Protein AF-A0AAV5WVX4-F1 (afdb_monomer_lite)

Sequence (192 aa):
LAVFSFFCLFFVVVPQGIVYSSVFCRAIGISGSKLEWIKKYKTLVDNLNKDKTLQAQITRATNFLNNNYKNLYTISGKDTLSGFVSGTQKSLETRWRITTYLKGLLAKIKPNLGASKFTEIKNLLWATDKSKKNNISYYYNTWKMEMLDAIPDAKKAKIRQVITNWESADNTFADDMKSWYPGKGFSGCGMN

Foldseek 3Di:
DDPPPPPPPPLPQAFLLQDLQAPLCVLLLQFPFDLVVLVVSVVLSVVLRVDRDLVVNLVSSLVCLVVCVVRRPRRPDPVCSVSSSVSNSVLSVLSVVLVVLVVVLLVLCVVLDDPVLSVVLVVLVSVQCVVNSNLCLVPVVVSLVVSLVSDDPVSNVVSVVSVVVSVVVDPCNVVSNVSSDPDPPRPGSPSD

Organism: NCBI:txid1538716

Secondary structure (DSSP, 8-state):
-------------------TTSTHHHHTT-TT--HHHHHHHHHHHHHHHH-SSHHHHHHHHHHHHHHHGGGSTT--SHHHHHHHHHHHHHHHHHHHHHHHHHHHHHHHHGGGS-HHHHHHHHHHHHHHHHHTTT-GGGTHHHHHHHHHHTS-HHHHHHHHHHHHHHHHH-SSHHHHHHHT---TT---S---

Radius of gyration: 18.72 Å; chains: 1; bounding box: 44×50×52 Å

Structure (mmCIF, N/CA/C/O backbone):
data_AF-A0AAV5WVX4-F1
#
_entry.id   AF-A0AAV5WVX4-F1
#
loop_
_atom_site.group_PDB
_atom_site.id
_atom_site.type_symbol
_atom_site.label_atom_id
_atom_site.label_alt_id
_atom_site.label_comp_id
_atom_site.label_asym_id
_atom_site.label_entity_id
_atom_site.label_seq_id
_atom_site.pdbx_PDB_ins_code
_atom_site.Cartn_x
_atom_site.Cartn_y
_atom_site.Cartn_z
_atom_site.occupancy
_atom_site.B_iso_or_equiv
_atom_site.auth_seq_id
_atom_site.auth_comp_id
_atom_site.auth_asym_id
_atom_site.auth_atom_id
_atom_site.pdbx_PDB_model_num
ATOM 1 N N . LEU A 1 1 ? -5.606 32.850 27.346 1.00 36.88 1 LEU A N 1
ATOM 2 C CA . LEU A 1 1 ? -4.573 31.822 27.081 1.00 36.88 1 LEU A CA 1
ATOM 3 C C . LEU A 1 1 ? -5.009 30.988 25.882 1.00 36.88 1 LEU A C 1
ATOM 5 O O . LEU A 1 1 ? -5.918 30.180 26.016 1.00 36.88 1 LEU A O 1
ATOM 9 N N . ALA A 1 2 ? -4.423 31.223 24.709 1.00 35.75 2 ALA A N 1
ATOM 10 C CA . ALA A 1 2 ? -4.654 30.392 23.531 1.00 35.75 2 ALA A CA 1
ATOM 11 C C . ALA A 1 2 ? -3.698 29.192 23.589 1.00 35.75 2 ALA A C 1
ATOM 13 O O . ALA A 1 2 ? -2.485 29.356 23.471 1.00 35.75 2 ALA A O 1
ATOM 14 N N . VAL A 1 3 ? -4.234 27.993 23.819 1.00 38.03 3 VAL A N 1
ATOM 15 C CA . VAL A 1 3 ? -3.463 26.748 23.745 1.00 38.03 3 VAL A CA 1
ATOM 16 C C . VAL A 1 3 ? -3.277 26.416 22.266 1.00 38.03 3 VAL A C 1
ATOM 18 O O . VAL A 1 3 ? -4.121 25.769 21.649 1.00 38.03 3 VAL A O 1
ATOM 21 N N . PHE A 1 4 ? -2.170 26.882 21.687 1.00 37.25 4 PHE A N 1
ATOM 22 C CA . PHE A 1 4 ? -1.642 26.351 20.433 1.00 37.25 4 PHE A CA 1
ATOM 23 C C . PHE A 1 4 ? -1.251 24.887 20.676 1.00 37.25 4 PHE A C 1
ATOM 25 O O . PHE A 1 4 ? -0.136 24.581 21.094 1.00 37.25 4 PHE A O 1
ATOM 32 N N . SER A 1 5 ? -2.197 23.968 20.462 1.00 39.19 5 SER A N 1
ATOM 33 C CA . SER A 1 5 ? -1.887 22.544 20.351 1.00 39.19 5 SER A CA 1
ATOM 34 C C . SER A 1 5 ? -1.009 22.358 19.122 1.00 39.19 5 SER A C 1
ATOM 36 O O . SER A 1 5 ? -1.493 22.297 17.992 1.00 39.19 5 SER A O 1
ATOM 38 N N . PHE A 1 6 ? 0.295 22.291 19.372 1.00 38.41 6 PHE A N 1
ATOM 39 C CA . PHE A 1 6 ? 1.294 21.723 18.485 1.00 38.41 6 PHE A CA 1
ATOM 40 C C . PHE A 1 6 ? 0.801 20.340 18.036 1.00 38.41 6 PHE A C 1
ATOM 42 O O . PHE A 1 6 ? 1.019 19.327 18.702 1.00 38.41 6 PHE A O 1
ATOM 49 N N . PHE A 1 7 ? 0.146 20.279 16.877 1.00 40.16 7 PHE A N 1
ATOM 50 C CA . PHE A 1 7 ? 0.152 19.080 16.053 1.00 40.16 7 PHE A CA 1
ATOM 51 C C . PHE A 1 7 ? 1.592 18.914 15.559 1.00 40.16 7 PHE A C 1
ATOM 53 O O . PHE A 1 7 ? 1.921 19.216 14.415 1.00 40.16 7 PHE A O 1
ATOM 60 N N . CYS A 1 8 ? 2.475 18.444 16.445 1.00 39.75 8 CYS A N 1
ATOM 61 C CA . CYS A 1 8 ? 3.664 17.723 16.030 1.00 39.75 8 CYS A CA 1
ATOM 62 C C . CYS A 1 8 ? 3.148 16.515 15.253 1.00 39.75 8 CYS A C 1
ATOM 64 O O . CYS A 1 8 ? 2.830 15.470 15.826 1.00 39.75 8 CYS A O 1
ATOM 66 N N . LEU A 1 9 ? 2.998 16.699 13.941 1.00 44.16 9 LEU A N 1
ATOM 67 C CA . LEU A 1 9 ? 2.987 15.640 12.951 1.00 44.16 9 LEU A CA 1
ATOM 68 C C . LEU A 1 9 ? 4.295 14.882 13.157 1.00 44.16 9 LEU A C 1
ATOM 70 O O . LEU A 1 9 ? 5.309 15.152 12.521 1.00 44.16 9 LEU A O 1
ATOM 74 N N . PHE A 1 10 ? 4.282 13.945 14.103 1.00 39.84 10 PHE A N 1
ATOM 75 C CA . PHE A 1 10 ? 5.196 12.831 14.080 1.00 39.84 10 PHE A CA 1
ATOM 76 C C . PHE A 1 10 ? 5.001 12.230 12.696 1.00 39.84 10 PHE A C 1
ATOM 78 O O . PHE A 1 10 ? 3.994 11.570 12.431 1.00 39.84 10 PHE A O 1
ATOM 85 N N . PHE A 1 11 ? 5.940 12.511 11.794 1.00 46.00 11 PHE A N 1
ATOM 86 C CA . PHE A 1 11 ? 6.158 11.717 10.603 1.00 46.00 11 PHE A CA 1
ATOM 87 C C . PHE A 1 11 ? 6.560 10.344 11.123 1.00 46.00 11 PHE A C 1
ATOM 89 O O . PHE A 1 11 ? 7.742 10.019 11.226 1.00 46.00 11 PHE A O 1
ATOM 96 N N . VAL A 1 12 ? 5.572 9.567 11.577 1.00 47.28 12 VAL A N 1
ATOM 97 C CA . VAL A 1 12 ? 5.771 8.177 11.927 1.00 47.28 12 VAL A CA 1
ATOM 98 C C . VAL A 1 12 ? 6.169 7.550 10.608 1.00 47.28 12 VAL A C 1
ATOM 100 O O . VAL A 1 12 ? 5.359 7.336 9.707 1.00 47.28 12 VAL A O 1
ATOM 103 N N . VAL A 1 13 ? 7.474 7.374 10.483 1.00 55.75 13 VAL A N 1
ATOM 104 C CA . VAL A 1 13 ? 8.120 6.580 9.466 1.00 55.75 13 VAL A CA 1
ATOM 105 C C . VAL A 1 13 ? 7.506 5.203 9.578 1.00 55.75 13 VAL A C 1
ATOM 107 O O . VAL A 1 13 ? 7.675 4.531 10.598 1.00 55.75 13 VAL A O 1
ATOM 110 N N . VAL A 1 14 ? 6.767 4.781 8.562 1.00 57.75 14 VAL A N 1
ATOM 111 C CA . VAL A 1 14 ? 6.196 3.442 8.580 1.00 57.75 14 VAL A CA 1
ATOM 112 C C . VAL A 1 14 ? 6.415 2.777 7.230 1.00 57.75 14 VAL A C 1
ATOM 114 O O . VAL A 1 14 ? 6.126 3.408 6.211 1.00 57.75 14 VAL A O 1
ATOM 117 N N . PRO A 1 15 ? 6.849 1.502 7.213 1.00 68.88 15 PRO A N 1
ATOM 118 C CA . PRO A 1 15 ? 6.849 0.677 6.011 1.00 68.88 15 PRO A CA 1
ATOM 119 C C . PRO A 1 15 ? 5.543 0.843 5.224 1.00 68.88 15 PRO A C 1
ATOM 121 O O . PRO A 1 15 ? 4.447 0.725 5.781 1.00 68.88 15 PRO A O 1
ATOM 124 N N . GLN A 1 16 ? 5.655 1.081 3.915 1.00 80.25 16 GLN A N 1
ATOM 125 C CA . GLN A 1 16 ? 4.498 1.112 3.015 1.00 80.25 16 GLN A CA 1
ATOM 126 C C . GLN A 1 16 ? 3.823 -0.270 2.890 1.00 80.25 16 GLN A C 1
ATOM 128 O O . GLN A 1 16 ? 2.711 -0.365 2.369 1.00 80.25 16 GLN A O 1
ATOM 133 N N . GLY A 1 17 ? 4.462 -1.345 3.368 1.00 90.25 17 GLY A N 1
ATOM 134 C CA . GLY A 1 17 ? 3.906 -2.699 3.363 1.00 90.25 17 GLY A CA 1
ATOM 135 C C . GLY A 1 17 ? 3.630 -3.211 1.950 1.00 90.25 17 GLY A C 1
ATOM 136 O O . GLY A 1 17 ? 2.634 -3.900 1.730 1.00 90.25 17 GLY A O 1
ATOM 137 N N . ILE A 1 18 ? 4.473 -2.820 0.990 1.00 93.25 18 ILE A N 1
ATOM 138 C CA . ILE A 1 18 ? 4.350 -3.217 -0.411 1.00 93.25 18 ILE A CA 1
ATOM 139 C C . ILE A 1 18 ? 4.569 -4.728 -0.496 1.00 93.25 18 ILE A C 1
ATOM 141 O O . ILE A 1 18 ? 5.600 -5.242 -0.061 1.00 93.25 18 ILE A O 1
ATOM 145 N N . VAL A 1 19 ? 3.595 -5.436 -1.058 1.00 93.19 19 VAL A N 1
ATOM 146 C CA . VAL A 1 19 ? 3.647 -6.878 -1.313 1.00 93.19 19 VAL A CA 1
ATOM 147 C C . VAL A 1 19 ? 4.235 -7.125 -2.699 1.00 93.19 19 VAL A C 1
ATOM 149 O O . VAL A 1 19 ? 3.918 -6.407 -3.647 1.00 93.19 19 VAL A O 1
ATOM 152 N N . TYR A 1 20 ? 5.043 -8.178 -2.854 1.00 93.38 20 TYR A N 1
ATOM 153 C CA . TYR A 1 20 ? 5.707 -8.506 -4.126 1.00 93.38 20 TYR A CA 1
ATOM 154 C C . TYR A 1 20 ? 4.736 -8.693 -5.303 1.00 93.38 20 TYR A C 1
ATOM 156 O O . TYR A 1 20 ? 5.045 -8.352 -6.436 1.00 93.38 20 TYR A O 1
ATOM 164 N N . SER A 1 21 ? 3.547 -9.241 -5.058 1.00 90.25 21 SER A N 1
ATOM 165 C CA . SER A 1 21 ? 2.528 -9.466 -6.091 1.00 90.25 21 SER A CA 1
ATOM 166 C C . SER A 1 21 ? 1.520 -8.316 -6.224 1.00 90.25 21 SER A C 1
ATOM 168 O O . SER A 1 21 ? 0.484 -8.491 -6.865 1.00 90.25 21 SER A O 1
ATOM 170 N N . SER A 1 22 ? 1.798 -7.155 -5.621 1.00 91.06 22 SER A N 1
ATOM 171 C CA . SER A 1 22 ? 0.954 -5.957 -5.720 1.00 91.06 22 SER A CA 1
ATOM 172 C C . SER A 1 22 ? 1.000 -5.312 -7.101 1.00 91.06 22 SER A C 1
ATOM 174 O O . SER A 1 22 ? 1.860 -5.621 -7.916 1.00 91.06 22 SER A O 1
ATOM 176 N N . VAL A 1 23 ? 0.104 -4.356 -7.357 1.00 87.69 23 VAL A N 1
ATOM 177 C CA . VAL A 1 23 ? 0.090 -3.556 -8.599 1.00 87.69 23 VAL A CA 1
ATOM 178 C C . VAL A 1 23 ? 1.448 -2.905 -8.892 1.00 87.69 23 VAL A C 1
ATOM 180 O O . VAL A 1 23 ? 1.813 -2.730 -10.053 1.00 87.69 23 VAL A O 1
ATOM 183 N N . PHE A 1 24 ? 2.248 -2.648 -7.853 1.00 92.88 24 PHE A N 1
ATOM 184 C CA . PHE A 1 24 ? 3.595 -2.101 -7.976 1.00 92.88 24 PHE A CA 1
ATOM 185 C C . PHE A 1 24 ? 4.522 -2.944 -8.869 1.00 92.88 24 PHE A C 1
ATOM 187 O O . PHE A 1 24 ? 5.382 -2.396 -9.553 1.00 92.88 24 PHE A O 1
ATOM 194 N N . CYS A 1 25 ? 4.339 -4.268 -8.931 1.00 92.62 25 CYS A N 1
ATOM 195 C CA . CYS A 1 25 ? 5.141 -5.113 -9.817 1.00 92.62 25 CYS A CA 1
ATOM 196 C C . CYS A 1 25 ? 4.936 -4.762 -11.303 1.00 92.62 25 CYS A C 1
ATOM 198 O O . CYS A 1 25 ? 5.886 -4.809 -12.084 1.00 92.62 25 CYS A O 1
ATOM 200 N N . ARG A 1 26 ? 3.726 -4.338 -11.698 1.00 89.56 26 ARG A N 1
ATOM 201 C CA . ARG A 1 26 ? 3.459 -3.856 -13.063 1.00 89.56 26 ARG A CA 1
ATOM 202 C C . ARG A 1 26 ? 4.142 -2.520 -13.323 1.00 89.56 26 ARG A C 1
ATOM 204 O O . ARG A 1 26 ? 4.720 -2.352 -14.387 1.00 89.56 26 ARG A O 1
ATOM 211 N N . ALA A 1 27 ? 4.122 -1.619 -12.341 1.00 91.50 27 ALA A N 1
ATOM 212 C CA . ALA A 1 27 ? 4.759 -0.308 -12.453 1.00 91.50 27 ALA A CA 1
ATOM 213 C C . ALA A 1 27 ? 6.281 -0.402 -12.662 1.00 91.50 27 ALA A C 1
ATOM 215 O O . ALA A 1 27 ? 6.840 0.402 -13.397 1.00 91.50 27 ALA A O 1
ATOM 216 N N . ILE A 1 28 ? 6.926 -1.419 -12.078 1.00 93.44 28 ILE A N 1
ATOM 217 C CA . ILE A 1 28 ? 8.356 -1.715 -12.273 1.00 93.44 28 ILE A CA 1
ATOM 218 C C . ILE A 1 28 ? 8.622 -2.527 -13.556 1.00 93.44 28 ILE A C 1
ATOM 220 O O . ILE A 1 28 ? 9.769 -2.665 -13.967 1.00 93.44 28 ILE 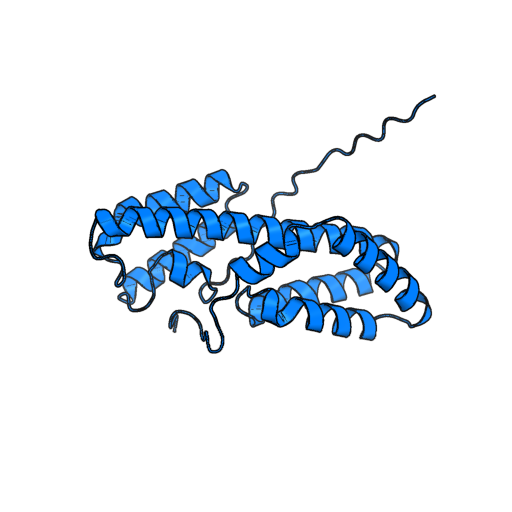A O 1
ATOM 224 N N . GLY A 1 29 ? 7.595 -3.078 -14.208 1.00 91.06 29 GLY A N 1
ATOM 225 C CA . GLY A 1 29 ? 7.772 -3.839 -15.447 1.00 91.06 29 GLY A CA 1
ATOM 226 C C . GLY A 1 29 ? 8.379 -5.233 -15.270 1.00 91.06 29 GLY A C 1
ATOM 227 O O . GLY A 1 29 ? 8.991 -5.788 -16.180 1.00 91.06 29 GLY A O 1
ATOM 228 N N . ILE A 1 30 ? 8.228 -5.826 -14.084 1.00 93.06 30 ILE A N 1
ATOM 229 C CA . ILE A 1 30 ? 8.857 -7.119 -13.777 1.00 93.06 30 ILE A CA 1
ATOM 230 C C . ILE A 1 30 ? 8.077 -8.323 -14.332 1.00 93.06 30 ILE A C 1
ATOM 232 O O . ILE A 1 30 ? 8.615 -9.426 -14.409 1.00 93.06 30 ILE A O 1
ATOM 236 N N . SER A 1 31 ? 6.813 -8.135 -14.722 1.00 87.50 31 SER A N 1
ATOM 237 C CA . SER A 1 31 ? 5.952 -9.214 -15.222 1.00 87.50 31 SER A CA 1
ATOM 238 C C . SER A 1 31 ? 6.569 -9.889 -16.448 1.00 87.50 31 SER A C 1
ATOM 240 O O . SER A 1 31 ? 6.896 -9.208 -17.412 1.00 87.50 31 SER A O 1
ATOM 242 N N . GLY A 1 32 ? 6.710 -11.217 -16.419 1.00 85.75 32 GLY A N 1
ATOM 243 C CA . GLY A 1 32 ? 7.325 -11.986 -17.511 1.00 85.75 32 GLY A CA 1
ATOM 244 C C . GLY A 1 32 ? 8.860 -11.965 -17.535 1.00 85.75 32 GLY A C 1
ATOM 245 O O . GLY A 1 32 ? 9.461 -12.536 -18.439 1.00 85.75 32 GLY A O 1
ATOM 246 N N . SER A 1 33 ? 9.515 -11.329 -16.557 1.00 89.38 33 SER A N 1
ATOM 247 C CA . SER A 1 33 ? 10.983 -11.314 -16.471 1.00 89.38 33 SER A CA 1
ATOM 248 C C . SER A 1 33 ? 11.540 -12.649 -15.969 1.00 89.38 33 SER A C 1
ATOM 250 O O . SER A 1 33 ? 10.852 -13.409 -15.287 1.00 89.38 33 SER A O 1
ATOM 252 N N . LYS A 1 34 ? 12.819 -12.926 -16.259 1.00 91.50 34 LYS A N 1
ATOM 253 C CA . LYS A 1 34 ? 13.501 -14.144 -15.782 1.00 91.50 34 LYS A CA 1
ATOM 254 C C . LYS A 1 34 ? 13.516 -14.215 -14.247 1.00 91.50 34 LYS A C 1
ATOM 256 O O . LYS A 1 34 ? 13.545 -13.188 -13.564 1.00 91.50 34 LYS A O 1
ATOM 261 N N . LEU A 1 35 ? 13.596 -15.431 -13.699 1.00 91.50 35 LEU A N 1
ATOM 262 C CA . LEU A 1 35 ? 13.558 -15.690 -12.251 1.00 91.50 35 LEU A CA 1
ATOM 263 C C . LEU A 1 35 ? 14.602 -14.891 -11.449 1.00 91.50 35 LEU A C 1
ATOM 265 O O . LEU A 1 35 ? 14.323 -14.424 -10.346 1.00 91.50 35 LEU A O 1
ATOM 269 N N . GLU A 1 36 ? 15.802 -14.701 -11.996 1.00 94.06 36 GLU A N 1
ATOM 270 C CA . GLU A 1 36 ? 16.856 -13.895 -11.364 1.00 94.06 36 GLU A CA 1
ATOM 271 C C . GLU A 1 36 ? 16.426 -12.433 -11.129 1.00 94.06 36 GLU A C 1
ATOM 273 O O . GLU A 1 36 ? 16.731 -11.842 -10.091 1.00 94.06 36 GLU A O 1
ATOM 278 N N . TRP A 1 37 ? 15.647 -11.865 -12.052 1.00 93.56 37 TRP A N 1
ATOM 279 C CA . TRP A 1 37 ? 15.146 -10.498 -11.964 1.00 93.56 37 TRP A CA 1
ATOM 280 C C . TRP A 1 37 ? 13.967 -10.408 -11.011 1.00 93.56 37 TRP A C 1
ATOM 282 O O . TRP A 1 37 ? 13.890 -9.457 -10.234 1.00 93.56 37 TRP A O 1
ATOM 292 N N . ILE A 1 38 ? 13.118 -11.437 -10.973 1.00 92.81 38 ILE A N 1
ATOM 293 C CA . ILE A 1 38 ? 12.080 -11.578 -9.946 1.00 92.81 38 ILE A CA 1
ATOM 294 C C . ILE A 1 38 ? 12.709 -11.572 -8.542 1.00 92.81 38 ILE A C 1
ATOM 296 O O . ILE A 1 38 ? 12.213 -10.878 -7.653 1.00 92.81 38 ILE A O 1
ATOM 300 N N . LYS A 1 39 ? 13.834 -12.273 -8.332 1.00 94.38 39 LYS A N 1
ATOM 301 C CA . LYS A 1 39 ? 14.568 -12.244 -7.051 1.00 94.38 39 LYS A CA 1
ATOM 302 C C . LYS A 1 39 ? 15.077 -10.838 -6.717 1.00 94.38 39 LYS A C 1
ATOM 304 O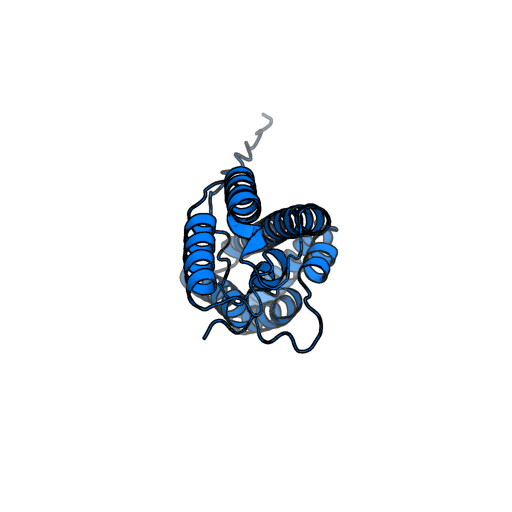 O . LYS A 1 39 ? 14.817 -10.350 -5.619 1.00 94.38 39 LYS A O 1
ATOM 309 N N . LYS A 1 40 ? 15.727 -10.154 -7.667 1.00 95.81 40 LYS A N 1
ATOM 310 C CA . LYS A 1 40 ? 16.200 -8.767 -7.477 1.00 95.81 40 LYS A CA 1
ATOM 311 C C . LYS A 1 40 ? 15.057 -7.790 -7.186 1.00 95.81 40 LYS A C 1
ATOM 313 O O . LYS A 1 40 ? 15.218 -6.892 -6.363 1.00 95.81 40 LYS A O 1
ATOM 318 N N . TYR A 1 41 ? 13.895 -7.982 -7.805 1.00 95.50 41 TYR A N 1
ATOM 319 C CA . TYR A 1 41 ? 12.689 -7.213 -7.508 1.00 95.50 41 TYR A CA 1
ATOM 320 C C . TYR A 1 41 ? 12.176 -7.457 -6.080 1.00 95.50 41 TYR A C 1
ATOM 322 O O . TYR A 1 41 ? 11.841 -6.497 -5.389 1.00 95.50 41 TYR A O 1
ATOM 330 N N . LYS A 1 42 ? 12.154 -8.706 -5.595 1.00 95.44 42 LYS A N 1
ATOM 331 C CA . LYS A 1 42 ? 11.785 -8.998 -4.196 1.00 95.44 42 LYS A CA 1
ATOM 332 C C . LYS A 1 42 ? 12.716 -8.259 -3.224 1.00 95.44 42 LYS A C 1
ATOM 334 O O . LYS A 1 42 ? 12.234 -7.556 -2.339 1.00 95.44 42 LYS A O 1
ATOM 339 N N . THR A 1 43 ? 14.028 -8.285 -3.478 1.00 96.94 43 THR A N 1
ATOM 340 C CA . THR A 1 43 ? 15.014 -7.506 -2.706 1.00 96.94 43 THR A CA 1
ATOM 341 C C . THR A 1 43 ? 14.779 -5.995 -2.793 1.00 96.94 43 THR A C 1
ATOM 343 O O . THR A 1 43 ? 14.903 -5.296 -1.787 1.00 96.94 43 THR A O 1
ATOM 346 N N . LEU A 1 44 ? 14.422 -5.466 -3.971 1.00 96.94 44 LEU A N 1
ATOM 347 C CA . LEU A 1 44 ? 14.022 -4.065 -4.115 1.00 96.94 44 LEU A CA 1
ATOM 348 C C . LEU A 1 44 ? 12.841 -3.751 -3.191 1.00 96.94 44 LEU A C 1
ATOM 350 O O . LEU A 1 44 ? 12.934 -2.804 -2.418 1.00 96.94 44 LEU A O 1
ATOM 354 N N . VAL A 1 45 ? 11.765 -4.539 -3.238 1.00 96.56 45 VAL A N 1
ATOM 355 C CA . VAL A 1 45 ? 10.564 -4.314 -2.419 1.00 96.56 45 VAL A CA 1
ATOM 356 C C . VAL A 1 45 ? 10.871 -4.387 -0.922 1.00 96.56 45 VAL A C 1
ATOM 358 O O . VAL A 1 45 ? 10.393 -3.541 -0.165 1.00 96.56 45 VAL A O 1
ATOM 361 N N . ASP A 1 46 ? 11.710 -5.326 -0.485 1.00 95.88 46 ASP A N 1
ATOM 362 C CA . ASP A 1 46 ? 12.151 -5.400 0.913 1.00 95.88 46 ASP A CA 1
ATOM 363 C C . ASP A 1 46 ? 12.878 -4.129 1.349 1.00 95.88 46 ASP A C 1
ATOM 365 O O . ASP A 1 46 ? 12.639 -3.612 2.441 1.00 95.88 46 ASP A O 1
ATOM 369 N N . ASN A 1 47 ? 13.744 -3.597 0.488 1.00 96.50 47 ASN A N 1
ATOM 370 C CA . ASN A 1 47 ? 14.467 -2.362 0.761 1.00 96.50 47 ASN A CA 1
ATOM 371 C C . ASN A 1 47 ? 13.547 -1.136 0.724 1.00 96.50 47 ASN A C 1
ATOM 373 O O . ASN A 1 47 ? 13.648 -0.290 1.607 1.00 96.50 47 ASN A O 1
ATOM 377 N N . LEU A 1 48 ? 12.593 -1.077 -0.210 1.00 96.00 48 LEU A N 1
ATOM 378 C CA . LEU A 1 48 ? 11.569 -0.029 -0.240 1.00 96.00 48 LEU A CA 1
ATOM 379 C C . LEU A 1 48 ? 10.735 -0.029 1.045 1.00 96.00 48 LEU A C 1
ATOM 381 O O . LEU A 1 48 ? 10.411 1.031 1.567 1.00 96.00 48 LEU A O 1
ATOM 385 N N . ASN A 1 49 ? 10.410 -1.198 1.597 1.00 94.75 49 ASN A N 1
ATOM 386 C CA . ASN A 1 49 ? 9.696 -1.293 2.870 1.00 94.75 49 ASN A CA 1
ATOM 387 C C . ASN A 1 49 ? 10.554 -0.878 4.081 1.00 94.75 49 ASN A C 1
ATOM 389 O O . ASN A 1 49 ? 9.994 -0.552 5.123 1.00 94.75 49 ASN A O 1
ATOM 393 N N . LYS A 1 50 ? 11.887 -0.863 3.964 1.00 93.38 50 LYS A N 1
ATOM 394 C CA . LYS A 1 50 ? 12.802 -0.359 5.006 1.00 93.38 50 LYS A CA 1
ATOM 395 C C . LYS A 1 50 ? 13.068 1.142 4.888 1.00 93.38 50 LYS A C 1
ATOM 397 O O . LYS A 1 50 ? 13.439 1.773 5.878 1.00 93.38 50 LYS A O 1
ATOM 402 N N . ASP A 1 51 ? 12.906 1.704 3.694 1.00 93.38 51 ASP A N 1
ATOM 403 C CA . ASP A 1 51 ? 13.113 3.125 3.450 1.00 93.38 51 ASP A CA 1
ATOM 404 C C . ASP A 1 51 ? 12.122 3.970 4.254 1.00 93.38 51 ASP A C 1
ATOM 406 O O . ASP A 1 51 ? 10.922 3.697 4.323 1.00 93.38 51 ASP A O 1
ATOM 410 N N . LYS A 1 52 ? 12.656 5.025 4.873 1.00 88.44 52 LYS A N 1
ATOM 411 C CA . LYS A 1 52 ? 11.915 5.828 5.847 1.00 88.44 52 LYS A CA 1
ATOM 412 C C . LYS A 1 52 ? 11.113 6.974 5.234 1.00 88.44 52 LYS A C 1
ATOM 414 O O . LYS A 1 52 ? 10.265 7.558 5.905 1.00 88.44 52 LYS A O 1
ATOM 419 N N . THR A 1 53 ? 11.404 7.318 3.985 1.00 91.69 53 THR A N 1
ATOM 420 C CA . THR A 1 53 ? 10.814 8.461 3.291 1.00 91.69 53 THR A CA 1
ATOM 421 C C . THR A 1 53 ? 10.389 8.063 1.886 1.00 91.69 53 THR A C 1
ATOM 423 O O . THR A 1 53 ? 11.031 7.233 1.239 1.00 91.69 53 THR A O 1
ATOM 426 N N . LEU A 1 54 ? 9.336 8.715 1.396 1.00 93.06 54 LEU A N 1
ATOM 427 C CA . LEU A 1 54 ? 8.887 8.580 0.014 1.00 93.06 54 LEU A CA 1
ATOM 428 C C . LEU A 1 54 ? 10.008 8.917 -0.981 1.00 93.06 54 LEU A C 1
ATOM 430 O O . LEU A 1 54 ? 10.203 8.194 -1.953 1.00 93.06 54 LEU A O 1
ATOM 434 N N . GLN A 1 55 ? 10.806 9.953 -0.701 1.00 95.44 55 GLN A N 1
ATOM 435 C CA . GLN A 1 55 ? 11.937 10.320 -1.553 1.00 95.44 55 GLN A CA 1
ATOM 436 C C . GLN A 1 55 ? 12.986 9.204 -1.639 1.00 95.44 55 GLN A C 1
ATOM 438 O O . GLN A 1 55 ? 13.469 8.912 -2.729 1.00 95.44 55 GLN A O 1
ATOM 443 N N . ALA A 1 56 ? 13.323 8.548 -0.522 1.00 96.00 56 ALA A N 1
ATOM 444 C CA . ALA A 1 56 ? 14.263 7.427 -0.533 1.00 96.00 56 ALA A CA 1
ATOM 445 C C . ALA A 1 56 ? 13.726 6.251 -1.364 1.00 96.00 56 ALA A C 1
ATOM 447 O O . ALA A 1 56 ? 14.472 5.660 -2.146 1.00 96.00 56 ALA A O 1
ATOM 448 N N . GLN A 1 57 ? 12.424 5.972 -1.260 1.00 96.12 57 GLN A N 1
ATOM 449 C CA . GLN A 1 57 ? 11.763 4.929 -2.046 1.00 96.12 57 GLN A CA 1
ATOM 450 C C . GLN A 1 57 ? 11.781 5.245 -3.543 1.00 96.12 57 GLN A C 1
ATOM 452 O O . GLN A 1 57 ? 12.158 4.385 -4.341 1.00 96.12 57 GLN A O 1
ATOM 457 N N . ILE A 1 58 ? 11.426 6.477 -3.923 1.00 97.00 58 ILE A N 1
ATOM 458 C CA . ILE A 1 58 ? 11.465 6.939 -5.317 1.00 97.00 58 ILE A CA 1
ATOM 459 C C . ILE A 1 58 ? 12.891 6.829 -5.856 1.00 97.00 58 ILE A C 1
ATOM 461 O O . ILE A 1 58 ? 13.103 6.175 -6.873 1.00 97.00 58 ILE A O 1
ATOM 465 N N . THR A 1 59 ? 13.883 7.374 -5.146 1.00 98.19 59 THR A N 1
ATOM 466 C CA . THR A 1 59 ? 15.293 7.300 -5.554 1.00 98.19 59 THR A CA 1
ATOM 467 C C . THR A 1 59 ? 15.741 5.853 -5.758 1.00 98.19 59 THR A C 1
ATOM 469 O O . THR A 1 59 ? 16.354 5.530 -6.777 1.00 98.19 59 THR A O 1
ATOM 472 N N . ARG A 1 60 ? 15.411 4.948 -4.830 1.00 98.25 60 ARG A N 1
ATOM 473 C CA . ARG A 1 60 ? 15.792 3.535 -4.933 1.00 98.25 60 ARG A CA 1
ATOM 474 C C . ARG A 1 60 ? 15.145 2.850 -6.134 1.00 98.25 60 ARG A C 1
ATOM 476 O O . ARG A 1 60 ? 15.832 2.132 -6.860 1.00 98.25 60 ARG A O 1
ATOM 483 N N . ALA A 1 61 ? 13.848 3.052 -6.337 1.00 97.88 61 ALA A N 1
ATOM 484 C CA . ALA A 1 61 ? 13.115 2.428 -7.431 1.00 97.88 61 ALA A CA 1
ATOM 485 C C . ALA A 1 61 ? 13.564 2.968 -8.801 1.00 97.88 61 ALA A C 1
ATOM 487 O O . ALA A 1 61 ? 13.792 2.186 -9.724 1.00 97.88 61 ALA A O 1
ATOM 488 N N . THR A 1 62 ? 13.796 4.276 -8.910 1.00 98.06 62 THR A N 1
ATOM 489 C CA . THR A 1 62 ? 14.346 4.914 -10.113 1.00 98.06 62 THR A CA 1
ATOM 490 C C . THR A 1 62 ? 15.748 4.398 -10.431 1.00 98.06 62 THR A C 1
ATOM 492 O O . THR A 1 62 ? 16.015 4.011 -11.567 1.00 98.06 62 THR A O 1
ATOM 495 N N . ASN A 1 63 ? 16.632 4.297 -9.432 1.00 98.44 63 ASN A N 1
ATOM 496 C CA . ASN A 1 63 ? 17.970 3.729 -9.623 1.00 98.44 63 ASN A CA 1
ATOM 497 C C . ASN A 1 63 ? 17.910 2.264 -10.066 1.00 98.44 63 ASN A C 1
ATOM 499 O O . ASN A 1 63 ? 18.675 1.846 -10.934 1.00 98.44 63 ASN A O 1
ATOM 503 N N . PHE A 1 64 ? 16.987 1.480 -9.504 1.00 98.06 64 PHE A N 1
ATOM 504 C CA . PHE A 1 64 ? 16.771 0.106 -9.942 1.00 98.06 64 PHE A CA 1
ATOM 505 C C . PHE A 1 64 ? 16.381 0.046 -11.422 1.00 98.06 64 PHE A C 1
ATOM 507 O O . PHE A 1 64 ? 17.003 -0.704 -12.172 1.00 98.06 64 PHE A O 1
ATOM 514 N N . LEU A 1 65 ? 15.404 0.845 -11.856 1.00 97.50 65 LEU A N 1
ATOM 515 C CA . LEU A 1 65 ? 14.971 0.886 -13.252 1.00 97.50 65 LEU A CA 1
ATOM 516 C C . LEU A 1 65 ? 16.104 1.333 -14.183 1.00 97.50 65 LEU A C 1
ATOM 518 O O . LEU A 1 65 ? 16.452 0.602 -15.107 1.00 97.50 65 LEU A O 1
ATOM 522 N N . ASN A 1 66 ? 16.748 2.465 -13.899 1.00 96.69 66 ASN A N 1
ATOM 523 C CA . ASN A 1 66 ? 17.826 3.008 -14.732 1.00 96.69 66 ASN A CA 1
ATOM 524 C C . ASN A 1 66 ? 18.982 2.020 -14.934 1.00 96.69 66 ASN A C 1
ATOM 526 O O . ASN A 1 66 ? 19.519 1.914 -16.037 1.00 96.69 66 ASN A O 1
ATOM 530 N N . ASN A 1 67 ? 19.326 1.259 -13.894 1.00 97.12 67 ASN A N 1
ATOM 531 C CA . ASN A 1 67 ? 20.447 0.324 -13.941 1.00 97.12 67 ASN A CA 1
ATOM 532 C C . ASN A 1 67 ? 20.085 -1.040 -14.542 1.00 97.12 67 ASN A C 1
ATOM 534 O O . ASN A 1 67 ? 20.982 -1.782 -14.934 1.00 97.12 67 ASN A O 1
ATOM 538 N N . ASN A 1 68 ? 18.799 -1.404 -14.597 1.00 95.88 68 ASN A N 1
ATOM 539 C CA . ASN A 1 68 ? 18.394 -2.779 -14.910 1.00 95.88 68 ASN A CA 1
ATOM 540 C C . ASN A 1 68 ? 17.350 -2.912 -16.026 1.00 95.88 68 ASN A C 1
ATOM 542 O O . ASN A 1 68 ? 17.062 -4.044 -16.406 1.00 95.88 68 ASN A O 1
ATOM 546 N N . TYR A 1 69 ? 16.814 -1.816 -16.578 1.00 94.88 69 TYR A N 1
ATOM 547 C CA . TYR A 1 69 ? 15.659 -1.836 -17.489 1.00 94.88 69 TYR A CA 1
ATOM 548 C C . TYR A 1 69 ? 15.774 -2.808 -18.665 1.00 94.88 69 TYR A C 1
ATOM 550 O O . TYR A 1 69 ? 14.797 -3.469 -18.984 1.00 94.88 69 TYR A O 1
ATOM 558 N N . LYS A 1 70 ? 16.966 -2.970 -19.256 1.00 93.38 70 LYS A N 1
ATOM 559 C CA . LYS A 1 70 ? 17.199 -3.894 -20.383 1.00 93.38 70 LYS A CA 1
ATOM 560 C C . LYS A 1 70 ? 16.900 -5.360 -20.057 1.00 93.38 70 LYS A C 1
ATOM 562 O O . LYS A 1 70 ? 16.770 -6.175 -20.961 1.00 93.38 70 LYS A O 1
ATOM 567 N N . ASN A 1 71 ? 16.850 -5.703 -18.775 1.00 92.38 71 ASN A N 1
ATOM 568 C CA . ASN A 1 71 ? 16.583 -7.055 -18.309 1.00 92.38 71 ASN A CA 1
ATOM 569 C C . ASN A 1 71 ? 15.143 -7.250 -17.814 1.00 92.38 71 ASN A C 1
ATOM 571 O O . ASN A 1 71 ? 14.779 -8.348 -17.385 1.00 92.38 71 ASN A O 1
ATOM 575 N N . LEU A 1 72 ? 14.342 -6.185 -17.829 1.00 91.38 72 LEU A N 1
ATOM 576 C CA . LEU A 1 72 ? 12.943 -6.203 -17.434 1.00 91.38 72 LEU A CA 1
ATOM 577 C C . LEU A 1 72 ? 12.106 -6.423 -18.693 1.00 91.38 72 LEU A C 1
ATOM 579 O O . LEU A 1 72 ? 12.185 -5.643 -19.638 1.00 91.38 72 LEU A O 1
ATOM 583 N N . TYR A 1 73 ? 11.320 -7.500 -18.707 1.00 85.56 73 TYR A N 1
ATOM 584 C CA . TYR A 1 73 ? 10.636 -8.002 -19.906 1.00 85.56 73 TYR A CA 1
ATOM 585 C C . TYR A 1 73 ? 9.803 -6.938 -20.633 1.00 85.56 73 TYR A C 1
ATOM 587 O O . TYR A 1 73 ? 9.735 -6.931 -21.858 1.00 85.56 73 TYR A O 1
ATOM 595 N N . THR A 1 74 ? 9.178 -6.023 -19.892 1.00 85.88 74 THR A N 1
ATOM 596 C CA . THR A 1 74 ? 8.259 -5.036 -20.467 1.00 85.88 74 THR A CA 1
ATOM 597 C C . THR A 1 74 ? 8.930 -3.735 -20.916 1.00 85.88 74 THR A C 1
ATOM 599 O O . THR A 1 74 ? 8.220 -2.850 -21.389 1.00 85.88 74 THR A O 1
ATOM 602 N N . ILE A 1 75 ? 10.247 -3.568 -20.738 1.00 89.12 75 ILE A N 1
ATOM 603 C CA . ILE A 1 75 ? 10.952 -2.316 -21.060 1.00 89.12 75 ILE A CA 1
ATOM 604 C C . ILE A 1 75 ? 11.911 -2.551 -22.231 1.00 89.12 75 ILE A C 1
ATOM 606 O O . ILE A 1 75 ? 13.027 -3.035 -22.058 1.00 89.12 75 ILE A O 1
ATOM 610 N N . SER A 1 76 ? 11.477 -2.185 -23.439 1.00 87.81 76 SER A N 1
ATOM 611 C CA . SER A 1 76 ? 12.211 -2.444 -24.687 1.00 87.81 76 SER A CA 1
ATOM 612 C C . SER A 1 76 ? 13.353 -1.459 -24.955 1.00 87.81 76 SER A C 1
ATOM 614 O O . SER A 1 76 ? 14.254 -1.758 -25.737 1.00 87.81 76 SER A O 1
ATOM 616 N N . GLY A 1 77 ? 13.359 -0.291 -24.306 1.00 89.25 77 GLY A N 1
ATOM 617 C CA . GLY A 1 77 ? 14.388 0.725 -24.521 1.00 89.25 77 GLY A CA 1
ATOM 618 C C . GLY A 1 77 ? 14.245 1.963 -23.639 1.00 89.25 77 GLY A C 1
ATOM 619 O O . GLY A 1 77 ? 13.319 2.071 -22.831 1.00 89.25 77 GLY A O 1
ATOM 620 N N . LYS A 1 78 ? 15.169 2.921 -23.813 1.00 88.69 78 LYS A N 1
ATOM 621 C CA . LYS A 1 78 ? 15.177 4.194 -23.066 1.00 88.69 78 LYS A CA 1
ATOM 622 C C . LYS A 1 78 ? 13.894 5.004 -23.265 1.00 88.69 78 LYS A C 1
ATOM 624 O O . LYS A 1 78 ? 13.422 5.608 -22.308 1.00 88.69 78 LYS A O 1
ATOM 629 N N . ASP A 1 79 ? 13.305 4.947 -24.455 1.00 88.31 79 ASP A N 1
ATOM 630 C CA . ASP A 1 79 ? 12.080 5.691 -24.772 1.00 88.31 79 ASP A CA 1
ATOM 631 C C . ASP A 1 79 ? 10.887 5.198 -23.946 1.00 88.31 79 ASP A C 1
ATOM 633 O O . ASP A 1 79 ? 10.050 5.984 -23.516 1.00 88.31 79 ASP A O 1
ATOM 637 N N . THR A 1 80 ? 10.851 3.897 -23.639 1.00 91.81 80 THR A N 1
ATOM 638 C CA . THR A 1 80 ? 9.838 3.318 -22.745 1.00 91.81 80 THR A CA 1
ATOM 639 C C . THR A 1 80 ? 10.192 3.470 -21.264 1.00 91.81 80 THR A C 1
ATOM 641 O O . THR A 1 80 ? 9.295 3.567 -20.430 1.00 91.81 80 THR A O 1
ATOM 644 N N . LEU A 1 81 ? 11.486 3.526 -20.917 1.00 94.38 81 LEU A N 1
ATOM 645 C CA . LEU A 1 81 ? 11.968 3.599 -19.532 1.00 94.38 81 LEU A CA 1
ATOM 646 C C . LEU A 1 81 ? 11.396 4.798 -18.769 1.00 94.38 81 LEU A C 1
ATOM 648 O O . LEU A 1 81 ? 11.000 4.642 -17.615 1.00 94.38 81 LEU A O 1
ATOM 652 N N . SER A 1 82 ? 11.329 5.973 -19.398 1.00 94.31 82 SER A N 1
ATOM 653 C CA . SER A 1 82 ? 10.791 7.189 -18.771 1.00 94.31 82 SER A CA 1
ATOM 654 C C . SER A 1 82 ? 9.359 6.980 -18.264 1.00 94.31 82 SER A C 1
ATOM 656 O O . SER A 1 82 ? 9.059 7.310 -17.118 1.00 94.31 82 SER A O 1
ATOM 658 N N . GLY A 1 83 ? 8.509 6.323 -19.061 1.00 93.38 83 GLY A N 1
ATOM 659 C CA . GLY A 1 83 ? 7.144 5.966 -18.677 1.00 93.38 83 GLY A CA 1
ATOM 660 C C . GLY A 1 83 ? 7.087 5.022 -17.471 1.00 93.38 83 GLY A C 1
ATOM 661 O O . GLY A 1 83 ? 6.278 5.232 -16.565 1.00 93.38 83 GLY A O 1
ATOM 662 N N . PHE A 1 84 ? 7.977 4.025 -17.401 1.00 94.81 84 PHE A N 1
ATOM 663 C CA . PHE A 1 84 ? 8.077 3.123 -16.243 1.00 94.81 84 PHE A CA 1
ATOM 664 C C . PHE A 1 84 ? 8.585 3.833 -14.983 1.00 94.81 84 PHE A C 1
ATOM 666 O O . PHE A 1 84 ? 8.065 3.583 -13.894 1.00 94.81 84 PHE A O 1
ATOM 673 N N . VAL A 1 85 ? 9.553 4.747 -15.113 1.00 96.50 85 VAL A N 1
ATOM 674 C CA . VAL A 1 85 ? 10.029 5.580 -13.996 1.00 96.50 85 VAL A CA 1
ATOM 675 C C . VAL A 1 85 ? 8.888 6.442 -13.456 1.00 96.50 85 VAL A C 1
ATOM 677 O O . VAL A 1 85 ? 8.593 6.374 -12.261 1.00 96.50 85 VAL A O 1
ATOM 680 N N . SER A 1 86 ? 8.177 7.171 -14.321 1.00 95.00 86 SER A N 1
ATOM 681 C CA . SER A 1 86 ? 7.029 7.991 -13.913 1.00 95.00 86 SER A CA 1
ATOM 682 C C . SER A 1 86 ? 5.903 7.152 -13.298 1.00 95.00 86 SER A C 1
ATOM 684 O O . SER A 1 86 ? 5.353 7.520 -12.259 1.00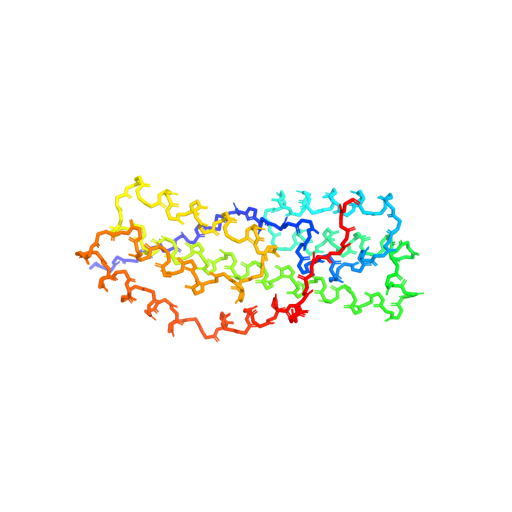 95.00 86 SER A O 1
ATOM 686 N N . GLY A 1 87 ? 5.579 5.996 -13.886 1.00 93.19 87 GLY A N 1
ATOM 687 C CA . GLY A 1 87 ? 4.561 5.082 -13.359 1.00 93.19 87 GLY A CA 1
ATOM 688 C C . GLY A 1 87 ? 4.933 4.499 -11.992 1.00 93.19 87 GLY A C 1
ATOM 689 O O . GLY A 1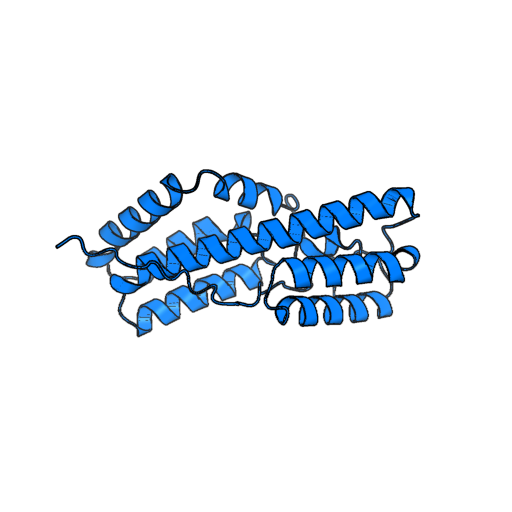 87 ? 4.083 4.388 -11.104 1.00 93.19 87 GLY A O 1
ATOM 690 N N . THR A 1 88 ? 6.211 4.178 -11.792 1.00 95.12 88 THR A N 1
ATOM 691 C CA . THR A 1 88 ? 6.767 3.697 -10.520 1.00 95.12 88 THR A CA 1
ATOM 692 C C . THR A 1 88 ? 6.711 4.773 -9.444 1.00 95.12 88 THR A C 1
ATOM 694 O O . THR A 1 88 ? 6.249 4.492 -8.336 1.00 95.12 88 THR A O 1
ATOM 697 N N . GLN A 1 89 ? 7.114 6.004 -9.767 1.00 96.06 89 GLN A N 1
ATOM 698 C CA . GLN A 1 89 ? 7.022 7.141 -8.854 1.00 96.06 89 GLN A CA 1
ATOM 699 C C . GLN A 1 89 ? 5.571 7.389 -8.431 1.00 96.06 89 GLN A C 1
ATOM 701 O O . GLN A 1 89 ? 5.269 7.333 -7.237 1.00 96.06 89 GLN A O 1
ATOM 706 N N . LYS A 1 90 ? 4.658 7.557 -9.399 1.00 93.50 90 LYS A N 1
ATOM 707 C CA . LYS A 1 90 ? 3.225 7.745 -9.128 1.00 93.50 90 LYS A CA 1
ATOM 708 C C . LYS A 1 90 ? 2.676 6.619 -8.258 1.00 93.50 90 LYS A C 1
ATOM 710 O O . LYS A 1 90 ? 1.834 6.850 -7.387 1.00 93.50 90 LYS A O 1
ATOM 715 N N . SER A 1 91 ? 3.165 5.399 -8.472 1.00 93.00 91 SER A N 1
ATOM 716 C CA . SER A 1 91 ? 2.747 4.267 -7.665 1.00 93.00 91 SER A CA 1
ATOM 717 C C . SER A 1 91 ? 3.206 4.408 -6.200 1.00 93.00 91 SER A C 1
ATOM 719 O O . SER A 1 91 ? 2.403 4.343 -5.269 1.00 93.00 91 SER A O 1
ATOM 721 N N . LEU A 1 92 ? 4.487 4.668 -5.955 1.00 94.44 92 LEU A N 1
ATOM 722 C CA . LEU A 1 92 ? 4.989 4.854 -4.587 1.00 94.44 92 LEU A CA 1
ATOM 723 C C . LEU A 1 92 ? 4.292 6.006 -3.856 1.00 94.44 92 LEU A C 1
ATOM 725 O O . LEU A 1 92 ? 3.967 5.869 -2.677 1.00 94.44 92 LEU A O 1
ATOM 729 N N . GLU A 1 93 ? 4.017 7.106 -4.553 1.00 93.69 93 GLU A N 1
ATOM 730 C CA . GLU A 1 93 ? 3.273 8.249 -4.018 1.00 93.69 93 GLU A CA 1
ATOM 731 C C . GLU A 1 93 ? 1.838 7.870 -3.632 1.00 93.69 93 GLU A C 1
ATOM 733 O O . GLU A 1 93 ? 1.386 8.162 -2.525 1.00 93.69 93 GLU A O 1
ATOM 738 N N . THR A 1 94 ? 1.129 7.173 -4.523 1.00 92.44 94 THR A N 1
ATOM 739 C CA . THR A 1 94 ? -0.255 6.731 -4.287 1.00 92.44 94 THR A CA 1
ATOM 740 C C . THR A 1 94 ? -0.326 5.785 -3.093 1.00 92.44 94 THR A C 1
ATOM 742 O O . THR A 1 94 ? -1.154 5.954 -2.197 1.00 92.44 94 THR A O 1
ATOM 745 N N . ARG A 1 95 ? 0.582 4.807 -3.016 1.00 93.62 95 ARG A N 1
ATOM 746 C CA . ARG A 1 95 ? 0.630 3.885 -1.878 1.00 93.62 95 ARG A CA 1
ATOM 747 C C . ARG A 1 95 ? 0.985 4.608 -0.576 1.00 93.62 95 ARG A C 1
ATOM 749 O O . ARG A 1 95 ? 0.405 4.294 0.470 1.00 93.62 95 ARG A O 1
ATOM 756 N N . TRP A 1 96 ? 1.869 5.602 -0.624 1.00 92.69 96 TRP A N 1
ATOM 757 C CA . TRP A 1 96 ? 2.170 6.447 0.530 1.00 92.69 96 TRP A CA 1
ATOM 758 C C . TRP A 1 96 ? 0.921 7.178 1.038 1.00 92.69 96 TRP A C 1
ATOM 760 O O . TRP A 1 96 ? 0.613 7.093 2.232 1.00 92.69 96 TRP A O 1
ATOM 770 N N . ARG A 1 97 ? 0.156 7.822 0.146 1.00 93.06 97 ARG A N 1
ATOM 771 C CA . ARG A 1 97 ? -1.102 8.502 0.500 1.00 93.06 97 ARG A CA 1
ATOM 772 C C . ARG A 1 97 ? -2.140 7.538 1.071 1.00 93.06 97 ARG A C 1
ATOM 774 O O . ARG A 1 97 ? -2.625 7.779 2.173 1.00 93.06 97 ARG A O 1
ATOM 781 N N . ILE A 1 98 ? -2.370 6.384 0.434 1.00 93.56 98 ILE A N 1
ATOM 782 C CA . ILE A 1 98 ? -3.291 5.345 0.938 1.00 93.56 98 ILE A CA 1
ATOM 783 C C . ILE A 1 98 ? -2.908 4.898 2.353 1.00 93.56 98 ILE A C 1
ATOM 785 O O . ILE A 1 98 ? -3.750 4.849 3.249 1.00 93.56 98 ILE A O 1
ATOM 789 N N . THR A 1 99 ? -1.637 4.563 2.594 1.00 93.69 99 THR A N 1
ATOM 790 C CA . THR A 1 99 ? -1.229 4.086 3.927 1.00 93.69 99 THR A CA 1
ATOM 791 C C . THR A 1 99 ? -1.296 5.183 4.985 1.00 93.69 99 THR A C 1
ATOM 793 O O . THR A 1 99 ? -1.598 4.882 6.141 1.00 93.69 99 THR A O 1
ATOM 796 N N . THR A 1 100 ? -1.041 6.436 4.607 1.00 92.94 100 THR A N 1
ATOM 797 C CA . THR A 1 100 ? -1.182 7.606 5.483 1.00 92.94 100 THR A CA 1
ATOM 798 C C . THR A 1 100 ? -2.644 7.824 5.852 1.00 92.94 100 THR A C 1
ATOM 800 O O . THR A 1 100 ? -2.966 7.902 7.038 1.00 92.94 100 THR A O 1
ATOM 803 N N . TYR A 1 101 ? -3.532 7.812 4.857 1.00 94.81 101 TYR A N 1
ATOM 804 C CA . TYR A 1 101 ? -4.975 7.917 5.035 1.00 94.81 101 TYR A CA 1
ATOM 805 C C . TYR A 1 101 ? -5.500 6.861 6.015 1.00 94.81 101 TYR A C 1
ATOM 807 O O . TYR A 1 101 ? -6.141 7.177 7.017 1.00 94.81 101 TYR A O 1
ATOM 815 N N . LEU A 1 102 ? -5.156 5.594 5.776 1.00 96.12 102 LEU A N 1
ATOM 816 C CA . LEU A 1 102 ? -5.598 4.470 6.599 1.00 96.12 102 LEU A CA 1
ATOM 817 C C . LEU A 1 102 ? -5.104 4.561 8.048 1.00 96.12 102 LEU A C 1
ATOM 819 O O . LEU A 1 102 ? -5.850 4.269 8.982 1.00 96.12 102 LEU A O 1
ATOM 823 N N . LYS A 1 103 ? -3.855 4.986 8.261 1.00 94.69 103 LYS A N 1
ATOM 824 C CA . LYS A 1 103 ? -3.311 5.200 9.612 1.00 94.69 103 LYS A CA 1
ATOM 825 C C . LYS A 1 103 ? -3.985 6.371 10.312 1.00 94.69 103 LYS A C 1
ATOM 827 O O . LYS A 1 103 ? -4.251 6.269 11.508 1.00 94.69 103 LYS A O 1
ATOM 832 N N . GLY A 1 104 ? -4.279 7.444 9.582 1.00 95.25 104 GLY A N 1
ATOM 833 C CA . GLY A 1 104 ? -5.051 8.576 10.084 1.00 95.25 104 GLY A CA 1
ATOM 834 C C . GLY A 1 104 ? -6.435 8.138 10.557 1.00 95.25 104 GLY A C 1
ATOM 835 O O . GLY A 1 104 ? -6.799 8.399 11.705 1.00 95.25 104 GLY A O 1
ATOM 836 N N . LEU A 1 105 ? -7.148 7.359 9.740 1.00 96.88 105 LEU A N 1
ATOM 837 C CA . LEU A 1 105 ? -8.438 6.778 10.111 1.00 96.88 105 LEU A CA 1
ATOM 838 C C . LEU A 1 105 ? -8.329 5.889 11.355 1.00 96.88 105 LEU A C 1
ATOM 840 O O . LEU A 1 105 ? -9.086 6.076 12.309 1.00 96.88 105 LEU A O 1
ATOM 844 N N . LEU A 1 106 ? -7.348 4.977 11.395 1.00 97.31 106 LEU A N 1
ATOM 845 C CA . LEU A 1 106 ? -7.077 4.145 12.572 1.00 97.31 106 LEU A CA 1
ATOM 846 C C . LEU A 1 106 ? -6.834 4.998 13.830 1.00 97.31 106 LEU A C 1
ATOM 848 O O . LEU A 1 106 ? -7.368 4.701 14.898 1.00 97.31 106 LEU A O 1
ATOM 852 N N . ALA A 1 107 ? -6.062 6.078 13.720 1.00 97.12 107 ALA A N 1
ATOM 853 C CA . ALA A 1 107 ? -5.801 6.981 14.837 1.00 97.12 107 ALA A CA 1
ATOM 854 C C . ALA A 1 107 ? -7.071 7.699 15.321 1.00 97.12 107 ALA A C 1
ATOM 856 O O . ALA A 1 107 ? -7.227 7.894 16.525 1.00 97.12 107 ALA A O 1
ATOM 857 N N . LYS A 1 108 ? -7.997 8.051 14.419 1.00 97.06 108 LYS A N 1
ATOM 858 C CA . LYS A 1 108 ? -9.279 8.687 14.769 1.00 97.06 108 LYS A CA 1
ATOM 859 C C . LYS A 1 108 ? -10.272 7.720 15.412 1.00 97.06 108 LYS A C 1
ATOM 861 O O . LYS A 1 108 ? -11.014 8.126 16.306 1.00 97.06 108 LYS A O 1
ATOM 866 N N . ILE A 1 109 ? -10.282 6.448 15.013 1.00 97.06 109 ILE A N 1
ATOM 867 C CA . ILE A 1 109 ? -11.152 5.443 15.645 1.00 97.06 109 ILE A CA 1
ATOM 868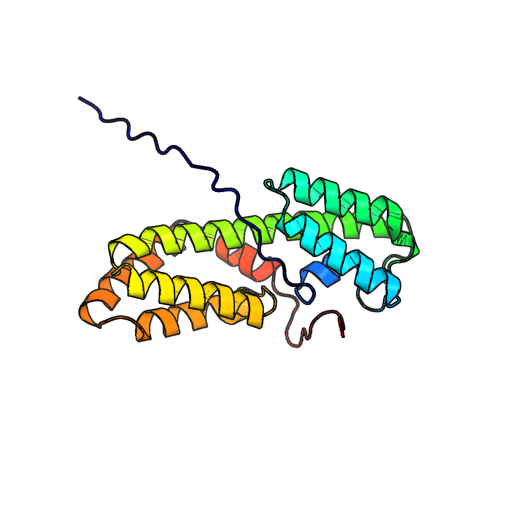 C C . ILE A 1 109 ? -10.596 4.948 16.985 1.00 97.06 109 ILE A C 1
ATOM 870 O O . ILE A 1 109 ? -11.383 4.602 17.863 1.00 97.06 109 ILE A O 1
ATOM 874 N N . LYS A 1 110 ? -9.266 4.953 17.174 1.00 97.06 110 LYS A N 1
ATOM 875 C CA . LYS A 1 110 ? -8.582 4.406 18.360 1.00 97.06 110 LYS A CA 1
ATOM 876 C C . LYS A 1 110 ? -9.190 4.845 19.703 1.00 97.06 110 LYS A C 1
ATOM 878 O O . LYS A 1 110 ? -9.425 3.958 20.515 1.00 97.06 110 LYS A O 1
ATOM 883 N N . PRO A 1 111 ? -9.500 6.133 19.965 1.00 97.19 111 PRO A N 1
ATOM 884 C CA . PRO A 1 111 ? -10.047 6.565 21.257 1.00 97.19 111 PRO A CA 1
ATOM 885 C C . PRO A 1 111 ? -11.434 5.990 21.576 1.00 97.19 111 PRO A C 1
ATOM 887 O O . PRO A 1 111 ? -11.862 6.001 22.724 1.00 97.19 111 PRO A O 1
ATOM 890 N N . ASN A 1 112 ? -12.150 5.497 20.565 1.00 96.31 112 ASN A N 1
ATOM 891 C CA . ASN A 1 112 ? -13.495 4.943 20.708 1.00 96.31 112 ASN A CA 1
ATOM 892 C C . ASN A 1 112 ? -13.483 3.419 20.921 1.00 96.31 112 ASN A C 1
ATOM 894 O O . ASN A 1 112 ? -14.543 2.818 21.113 1.00 96.31 112 ASN A O 1
ATOM 898 N N . LEU A 1 113 ? -12.301 2.797 20.882 1.00 95.69 113 LEU A N 1
ATOM 899 C CA . LEU A 1 113 ? -12.095 1.358 21.000 1.00 95.69 113 LEU A CA 1
ATOM 900 C C . LEU A 1 113 ? -11.197 1.047 22.202 1.00 95.69 113 LEU A C 1
ATOM 902 O O . LEU A 1 113 ? -10.247 1.768 22.495 1.00 95.69 113 LEU A O 1
ATOM 906 N N . GLY A 1 114 ? -11.459 -0.074 22.876 1.00 94.75 114 GLY A N 1
ATOM 907 C CA . GLY A 1 114 ? -10.504 -0.625 23.839 1.00 94.75 114 GLY A CA 1
ATOM 908 C C . GLY A 1 114 ? -9.211 -1.066 23.140 1.00 94.75 114 GLY A C 1
ATOM 909 O O . GLY A 1 114 ? -9.237 -1.444 21.968 1.00 94.75 114 GLY A O 1
ATOM 910 N N . ALA A 1 115 ? -8.080 -1.060 23.853 1.00 96.62 115 ALA A N 1
ATOM 911 C CA . ALA A 1 115 ? -6.759 -1.343 23.275 1.00 96.62 115 ALA A CA 1
ATOM 912 C C . ALA A 1 115 ? -6.670 -2.707 22.557 1.00 96.62 115 ALA A C 1
ATOM 914 O O . ALA A 1 115 ? -6.101 -2.795 21.465 1.00 96.62 115 ALA A O 1
ATOM 915 N N . SER A 1 116 ? -7.273 -3.749 23.143 1.00 97.12 116 SER A N 1
ATOM 916 C CA . SER A 1 116 ? -7.341 -5.088 22.540 1.00 97.12 116 SER A CA 1
ATOM 917 C C . SER A 1 116 ? -8.100 -5.058 21.209 1.00 97.12 116 SER A C 1
ATOM 919 O O . SER A 1 116 ? -7.552 -5.406 20.164 1.00 97.12 116 SER A O 1
ATOM 921 N N . LYS A 1 117 ? -9.315 -4.494 21.212 1.00 97.00 117 LYS A N 1
ATOM 922 C CA . LYS A 1 117 ? -10.147 -4.392 20.009 1.00 97.00 117 LYS A CA 1
ATOM 923 C C . LYS A 1 117 ? -9.513 -3.503 18.934 1.00 97.00 117 LYS A C 1
ATOM 925 O O . LYS A 1 117 ? -9.551 -3.840 17.759 1.00 97.00 117 LYS A O 1
ATOM 930 N N . PHE A 1 118 ? -8.865 -2.400 19.311 1.00 97.62 118 PHE A N 1
ATOM 931 C CA . PHE A 1 118 ? -8.103 -1.586 18.360 1.00 97.62 118 PHE A CA 1
ATOM 932 C C . PHE A 1 118 ? -6.975 -2.386 17.691 1.00 97.62 118 PHE A C 1
ATOM 934 O O . PHE A 1 118 ? -6.756 -2.259 16.487 1.00 97.62 118 PHE A O 1
ATOM 941 N N . THR A 1 119 ? -6.266 -3.220 18.456 1.00 97.62 119 THR A N 1
ATOM 942 C CA . THR A 1 119 ? -5.199 -4.078 17.922 1.00 97.62 119 THR A CA 1
ATOM 943 C C . THR A 1 119 ? -5.749 -5.093 16.923 1.00 97.62 119 THR A C 1
ATOM 945 O O . THR A 1 119 ? -5.180 -5.232 15.842 1.00 97.62 119 THR A O 1
ATOM 948 N N . GLU A 1 120 ? -6.878 -5.726 17.236 1.00 97.38 120 GLU A N 1
ATOM 949 C CA . GLU A 1 120 ? -7.597 -6.637 16.337 1.00 97.38 120 GLU A CA 1
ATOM 950 C C . GLU A 1 120 ? -7.989 -5.952 15.018 1.00 97.38 120 GLU A C 1
ATOM 952 O O . GLU A 1 120 ? -7.589 -6.410 13.950 1.00 97.38 120 GLU A O 1
ATOM 957 N N . ILE A 1 121 ? -8.664 -4.798 15.078 1.00 97.81 121 ILE A N 1
ATOM 958 C CA . ILE A 1 121 ? -9.089 -4.033 13.891 1.00 97.81 121 ILE A CA 1
ATOM 959 C C . ILE A 1 121 ? -7.904 -3.569 13.037 1.00 97.81 121 ILE A C 1
ATOM 961 O O . ILE A 1 121 ? -7.950 -3.626 11.804 1.00 97.81 121 ILE A O 1
ATOM 965 N N . LYS A 1 122 ? -6.825 -3.109 13.679 1.00 97.31 122 LYS A N 1
ATOM 966 C CA . LYS A 1 122 ? -5.588 -2.723 12.991 1.00 97.31 122 LYS A CA 1
ATOM 967 C C . LYS A 1 122 ? -4.974 -3.920 12.265 1.00 97.31 122 LYS A C 1
ATOM 969 O O . LYS A 1 122 ? -4.536 -3.778 11.127 1.00 97.31 122 LYS A O 1
ATOM 974 N N . ASN A 1 123 ? -4.917 -5.079 12.916 1.00 96.62 123 ASN A N 1
ATOM 975 C CA . ASN A 1 123 ? -4.356 -6.287 12.318 1.00 96.62 123 ASN A CA 1
ATOM 976 C C . ASN A 1 123 ? -5.224 -6.780 11.156 1.00 96.62 123 ASN A C 1
ATOM 978 O O . ASN A 1 123 ? -4.673 -7.123 10.112 1.00 96.62 123 ASN A O 1
ATOM 982 N N . LEU A 1 124 ? -6.552 -6.725 11.302 1.00 96.88 124 LEU A N 1
ATOM 983 C CA . LEU A 1 124 ? -7.503 -7.024 10.234 1.00 96.88 124 LEU A CA 1
ATOM 984 C C . LEU A 1 124 ? -7.236 -6.153 8.999 1.00 96.88 124 LEU A C 1
ATOM 986 O O . LEU A 1 124 ? -7.083 -6.686 7.905 1.00 96.88 124 LEU A O 1
ATOM 990 N N . LEU A 1 125 ? -7.081 -4.832 9.169 1.00 97.31 125 LEU A N 1
ATOM 991 C CA . LEU A 1 125 ? -6.793 -3.918 8.057 1.00 97.31 125 LEU A CA 1
ATOM 992 C C . LEU A 1 125 ? -5.565 -4.352 7.252 1.00 97.31 125 LEU A C 1
ATOM 994 O O . LEU A 1 125 ? -5.628 -4.478 6.030 1.00 97.31 125 LEU A O 1
ATOM 998 N N . TRP A 1 126 ? -4.437 -4.562 7.933 1.00 95.69 126 TRP A N 1
ATOM 999 C CA . TRP A 1 126 ? -3.174 -4.860 7.260 1.00 95.69 126 TRP A CA 1
ATOM 1000 C C . TRP A 1 126 ? -3.118 -6.291 6.716 1.00 95.69 126 TRP A C 1
ATOM 1002 O O . TRP A 1 126 ? -2.469 -6.531 5.696 1.00 95.69 126 TRP A O 1
ATOM 1012 N N . ALA A 1 127 ? -3.827 -7.233 7.342 1.00 94.62 127 ALA A N 1
ATOM 1013 C CA . ALA A 1 127 ? -4.001 -8.578 6.807 1.00 94.62 127 ALA A CA 1
ATOM 1014 C C . ALA A 1 127 ? -4.801 -8.553 5.496 1.00 94.62 127 ALA A C 1
ATOM 1016 O O . ALA A 1 127 ? -4.373 -9.157 4.507 1.00 94.62 127 ALA A O 1
ATOM 1017 N N . THR A 1 128 ? -5.911 -7.812 5.451 1.00 94.81 128 THR A N 1
ATOM 1018 C CA . THR A 1 128 ? -6.748 -7.700 4.249 1.00 94.81 128 THR A CA 1
ATOM 1019 C C . THR A 1 128 ? -6.052 -6.900 3.145 1.00 94.81 128 THR A C 1
ATOM 1021 O O . THR A 1 128 ? -6.083 -7.301 1.981 1.00 94.81 128 THR A O 1
ATOM 1024 N N . ASP A 1 129 ? -5.326 -5.836 3.493 1.00 94.25 129 ASP A N 1
ATOM 1025 C CA . ASP A 1 129 ? -4.464 -5.104 2.557 1.00 94.25 129 ASP A CA 1
ATOM 1026 C C . ASP A 1 129 ? -3.434 -6.026 1.889 1.00 94.25 129 ASP A C 1
ATOM 1028 O O . ASP A 1 129 ? -3.305 -6.047 0.660 1.00 94.25 129 ASP A O 1
ATOM 1032 N N . LYS A 1 130 ? -2.753 -6.864 2.679 1.00 92.50 130 LYS A N 1
ATOM 1033 C CA . LYS A 1 130 ? -1.794 -7.844 2.159 1.00 92.50 130 LYS A CA 1
ATOM 1034 C C . LYS A 1 130 ? -2.473 -8.901 1.285 1.00 92.50 130 LYS A C 1
ATOM 1036 O O . LYS A 1 130 ? -1.979 -9.187 0.192 1.00 92.50 130 LYS A O 1
ATOM 1041 N N . SER A 1 131 ? -3.596 -9.470 1.729 1.00 91.75 131 SER A N 1
ATOM 1042 C CA . SER A 1 131 ? -4.298 -10.543 1.006 1.00 91.75 131 SER A CA 1
ATOM 1043 C C . SER A 1 131 ? -4.860 -10.071 -0.336 1.00 91.75 131 SER A C 1
ATOM 1045 O O . SER A 1 131 ? -4.845 -10.815 -1.319 1.00 91.75 131 SER A O 1
ATOM 1047 N N . LYS A 1 132 ? -5.271 -8.801 -0.421 1.00 92.06 132 LYS A N 1
ATOM 1048 C CA . LYS A 1 132 ? -5.699 -8.156 -1.668 1.00 92.06 132 LYS A CA 1
ATOM 1049 C C . LYS A 1 132 ? -4.554 -7.494 -2.437 1.00 92.06 132 LYS A C 1
ATOM 1051 O O . LYS A 1 132 ? -4.813 -6.698 -3.337 1.00 92.06 132 LYS A O 1
ATOM 1056 N N . LYS A 1 133 ? -3.294 -7.839 -2.143 1.00 91.88 133 LYS A N 1
ATOM 1057 C CA . LYS A 1 133 ? -2.108 -7.398 -2.905 1.00 91.88 133 LYS A CA 1
ATOM 1058 C C . LYS A 1 133 ? -1.999 -5.867 -2.968 1.00 91.88 133 LYS A C 1
ATOM 1060 O O . LYS A 1 133 ? -1.719 -5.284 -4.016 1.00 91.88 133 LYS A O 1
ATOM 1065 N N . ASN A 1 134 ? -2.269 -5.223 -1.836 1.00 92.31 134 ASN A N 1
ATOM 1066 C CA . ASN A 1 134 ? -2.369 -3.778 -1.642 1.00 92.31 134 ASN A CA 1
ATOM 1067 C C . ASN A 1 134 ? -3.445 -3.061 -2.479 1.00 92.31 134 ASN A C 1
ATOM 1069 O O . ASN A 1 134 ? -3.430 -1.835 -2.558 1.00 92.31 134 ASN A O 1
ATOM 1073 N N . ASN A 1 135 ? -4.384 -3.781 -3.105 1.00 90.38 135 ASN A N 1
ATOM 1074 C CA . ASN A 1 135 ? -5.470 -3.177 -3.874 1.00 90.38 135 ASN A CA 1
ATOM 1075 C C . ASN A 1 135 ? -6.605 -2.686 -2.972 1.00 90.38 135 ASN A C 1
ATOM 1077 O O . ASN A 1 135 ? -7.561 -3.413 -2.707 1.00 90.38 135 ASN A O 1
ATOM 1081 N N . ILE A 1 136 ? -6.498 -1.429 -2.542 1.00 91.44 136 ILE A N 1
ATOM 1082 C CA . ILE A 1 136 ? -7.461 -0.741 -1.671 1.00 91.44 136 ILE A CA 1
ATOM 1083 C C . ILE A 1 136 ? -8.905 -0.813 -2.175 1.00 91.44 136 ILE A C 1
ATOM 1085 O O . ILE A 1 136 ? -9.821 -1.033 -1.380 1.00 91.44 136 ILE A O 1
ATOM 1089 N N . SER A 1 137 ? -9.114 -0.748 -3.492 1.00 90.19 137 SER A N 1
ATOM 1090 C CA . SER A 1 137 ? -10.443 -0.844 -4.106 1.00 90.19 137 SER A CA 1
ATOM 1091 C C . SER A 1 137 ? -11.110 -2.206 -3.886 1.00 90.19 137 SER A C 1
ATOM 1093 O O . SER A 1 137 ? -12.329 -2.312 -3.975 1.00 90.19 137 SER A O 1
ATOM 1095 N N . TYR A 1 138 ? -10.337 -3.249 -3.568 1.00 90.25 138 TYR A N 1
ATOM 1096 C CA . TYR A 1 138 ? -10.843 -4.598 -3.295 1.00 90.25 138 TYR A CA 1
ATOM 1097 C C . TYR A 1 138 ? -11.060 -4.918 -1.823 1.00 90.25 138 TYR A C 1
ATOM 1099 O O . TYR A 1 138 ? -11.598 -5.987 -1.534 1.00 90.25 138 TYR A O 1
ATOM 1107 N N . TYR A 1 139 ? -10.640 -4.055 -0.897 1.00 93.31 139 TYR A N 1
ATOM 1108 C CA . TYR A 1 139 ? -10.823 -4.352 0.521 1.00 93.31 139 TYR A CA 1
ATOM 1109 C C . TYR A 1 139 ? -11.386 -3.231 1.366 1.00 93.31 139 TYR A C 1
ATOM 1111 O O . TYR A 1 139 ? -11.920 -3.545 2.420 1.00 93.31 139 TYR A O 1
ATOM 1119 N N . TYR A 1 140 ? -11.287 -1.960 0.978 1.00 95.44 140 TYR A N 1
ATOM 1120 C CA . TYR A 1 140 ? -11.596 -0.875 1.909 1.00 95.44 140 TYR A CA 1
ATOM 1121 C C . TYR A 1 140 ? -13.023 -0.954 2.471 1.00 95.44 140 TYR A C 1
ATOM 1123 O O . TYR A 1 140 ? -13.216 -0.927 3.684 1.00 95.44 140 TYR A O 1
ATOM 1131 N N . ASN A 1 141 ? -14.021 -1.139 1.602 1.00 94.75 141 ASN A N 1
ATOM 1132 C CA . ASN A 1 141 ? -15.414 -1.263 2.031 1.00 94.75 141 ASN A CA 1
ATOM 1133 C C . ASN A 1 141 ? -15.678 -2.560 2.809 1.00 94.75 141 ASN A C 1
ATOM 1135 O O . ASN A 1 141 ? -16.365 -2.519 3.824 1.00 94.75 141 ASN A O 1
ATOM 1139 N N . THR A 1 142 ? -15.096 -3.684 2.385 1.00 94.88 142 THR A N 1
ATOM 1140 C CA . THR A 1 142 ? -15.199 -4.965 3.104 1.00 94.88 142 THR A CA 1
ATOM 1141 C C . THR A 1 142 ? -14.610 -4.863 4.507 1.00 94.88 142 THR A C 1
ATOM 1143 O O . THR A 1 142 ? -15.287 -5.181 5.476 1.00 94.88 142 THR A O 1
ATOM 1146 N N . TRP A 1 143 ? -13.401 -4.317 4.632 1.00 97.56 143 TRP A N 1
ATOM 1147 C CA . TRP A 1 143 ? -12.754 -4.073 5.915 1.00 97.56 143 TRP A CA 1
ATOM 1148 C C . TRP A 1 143 ? -13.591 -3.155 6.815 1.00 97.56 143 TRP A C 1
ATOM 1150 O O . TRP A 1 143 ? -13.720 -3.436 8.003 1.00 97.56 143 TRP A O 1
ATOM 1160 N N . LYS A 1 144 ? -14.193 -2.083 6.274 1.00 96.88 144 LYS A N 1
ATOM 1161 C CA . LYS A 1 144 ? -15.089 -1.210 7.054 1.00 96.88 144 LYS A CA 1
ATOM 1162 C C . LYS A 1 144 ? -16.279 -1.982 7.630 1.00 96.88 144 LYS A C 1
ATOM 1164 O O . LYS A 1 144 ? -16.618 -1.759 8.788 1.00 96.88 144 LYS A O 1
ATOM 1169 N N . MET A 1 145 ? -16.902 -2.859 6.841 1.00 96.81 145 MET A N 1
ATOM 1170 C CA . MET A 1 145 ? -18.022 -3.689 7.302 1.00 96.81 145 MET A CA 1
ATOM 1171 C C . MET A 1 145 ? -17.568 -4.675 8.382 1.00 96.81 145 MET A C 1
ATOM 1173 O O . MET A 1 145 ? -18.100 -4.637 9.485 1.00 96.81 145 MET A O 1
ATOM 1177 N N . GLU A 1 146 ? -16.511 -5.450 8.126 1.00 97.25 146 GLU A N 1
ATOM 1178 C CA . GLU A 1 146 ? -15.973 -6.425 9.087 1.00 97.25 146 GLU A CA 1
ATOM 1179 C C . GLU A 1 146 ? -15.532 -5.762 10.402 1.00 97.25 146 GLU A C 1
ATOM 1181 O O . GLU A 1 146 ? -15.796 -6.272 11.489 1.00 97.25 146 GLU A O 1
ATOM 1186 N N . MET A 1 147 ? -14.903 -4.585 10.327 1.00 97.56 147 MET A N 1
ATOM 1187 C CA . MET A 1 147 ? -14.553 -3.801 11.510 1.00 97.56 147 MET A CA 1
ATOM 1188 C C . MET A 1 147 ? -15.793 -3.386 12.302 1.00 97.56 147 MET A C 1
ATOM 1190 O O . MET A 1 147 ? -15.768 -3.437 13.532 1.00 97.56 147 MET A O 1
ATOM 1194 N N . LEU A 1 148 ? -16.845 -2.922 11.623 1.00 97.69 148 LEU A N 1
ATOM 1195 C CA . LEU A 1 148 ? -18.088 -2.529 12.281 1.00 97.69 148 LEU A CA 1
ATOM 1196 C C . LEU A 1 148 ? -18.782 -3.732 12.916 1.00 97.69 148 LEU A C 1
ATOM 1198 O O . LEU A 1 148 ? -19.333 -3.577 13.999 1.00 97.69 148 LEU A O 1
ATOM 1202 N N . ASP A 1 149 ? -18.725 -4.908 12.301 1.00 97.06 149 ASP A N 1
ATOM 1203 C CA . ASP A 1 149 ? -19.317 -6.131 12.848 1.00 97.06 149 ASP A CA 1
ATOM 1204 C C . ASP A 1 149 ? -18.537 -6.665 14.055 1.00 97.06 149 ASP A C 1
ATOM 1206 O O . ASP A 1 149 ? -19.128 -7.183 15.000 1.00 97.06 149 ASP A O 1
ATOM 1210 N N . ALA A 1 150 ? -17.219 -6.458 14.082 1.00 96.31 150 ALA A N 1
ATOM 1211 C CA . ALA A 1 150 ? -16.346 -6.895 15.169 1.00 96.31 150 ALA A CA 1
ATOM 1212 C C . ALA A 1 150 ? -16.426 -6.034 16.449 1.00 96.31 150 ALA A C 1
ATOM 1214 O O . ALA A 1 150 ? -15.763 -6.362 17.443 1.00 96.31 150 ALA A O 1
ATOM 1215 N N . ILE A 1 151 ? -17.188 -4.931 16.455 1.00 96.44 151 ILE A N 1
ATOM 1216 C CA . ILE A 1 151 ? -17.324 -4.022 17.608 1.00 96.44 151 ILE A CA 1
ATOM 1217 C C . ILE A 1 151 ? -18.745 -4.032 18.203 1.00 96.44 151 ILE A C 1
ATOM 1219 O O . ILE A 1 151 ? -19.713 -4.279 17.484 1.00 96.44 151 ILE A O 1
ATOM 1223 N N . PRO A 1 152 ? -18.910 -3.705 19.503 1.00 94.94 152 PRO A N 1
ATOM 1224 C CA . PRO A 1 152 ? -20.231 -3.635 20.130 1.00 94.94 152 PRO A CA 1
ATOM 1225 C C . PRO A 1 152 ? -21.154 -2.606 19.465 1.00 94.94 152 PRO A C 1
ATOM 1227 O O . PRO A 1 152 ? -20.705 -1.511 19.111 1.00 94.94 152 PRO A O 1
ATOM 1230 N N . ASP A 1 153 ? -22.456 -2.899 19.392 1.00 95.56 153 ASP A N 1
ATOM 1231 C CA . ASP A 1 153 ? -23.462 -2.023 18.765 1.00 95.56 153 ASP A CA 1
ATOM 1232 C C . ASP A 1 153 ? -23.449 -0.596 19.323 1.00 95.56 153 ASP A C 1
ATOM 1234 O O . ASP A 1 153 ? -23.470 0.371 18.558 1.00 95.56 153 ASP A O 1
ATOM 1238 N N . ALA A 1 154 ? -23.273 -0.453 20.641 1.00 95.12 154 ALA A N 1
ATOM 1239 C CA . ALA A 1 154 ? -23.176 0.839 21.324 1.00 95.12 154 ALA A CA 1
ATOM 1240 C C . ALA A 1 154 ? -22.031 1.739 20.809 1.00 95.12 154 ALA A C 1
ATOM 1242 O O . ALA A 1 154 ? -22.035 2.948 21.038 1.00 95.12 154 ALA A O 1
ATOM 1243 N N . LYS A 1 155 ? -21.030 1.176 20.117 1.00 95.50 155 LYS A N 1
ATOM 1244 C CA . LYS A 1 155 ? -19.907 1.920 19.523 1.00 95.50 155 LYS A CA 1
ATOM 1245 C C . LYS A 1 155 ? -20.089 2.183 18.025 1.00 95.50 155 LYS A C 1
ATOM 1247 O O . LYS A 1 155 ? -19.489 3.132 17.512 1.00 95.50 155 LYS A O 1
ATOM 1252 N N . LYS A 1 156 ? -20.917 1.399 17.319 1.00 97.06 156 LYS A N 1
ATOM 1253 C CA . LYS A 1 156 ? -21.035 1.439 15.847 1.00 97.06 156 LYS A CA 1
ATOM 1254 C C . LYS A 1 156 ? -21.442 2.814 15.327 1.00 97.06 156 LYS A C 1
ATOM 1256 O O . LYS A 1 156 ? -20.809 3.313 14.401 1.00 97.06 156 LYS A O 1
ATOM 1261 N N . ALA A 1 157 ? -22.442 3.457 15.935 1.00 96.81 157 ALA A N 1
ATOM 1262 C CA . ALA A 1 157 ? -22.909 4.777 15.500 1.00 96.81 157 ALA A CA 1
ATOM 1263 C C . ALA A 1 157 ? -21.792 5.834 15.552 1.00 96.81 157 ALA A C 1
ATOM 1265 O O . ALA A 1 157 ? -21.570 6.560 14.581 1.00 96.81 157 ALA A O 1
ATOM 1266 N N . LYS A 1 158 ? -21.025 5.867 16.651 1.00 96.62 158 LYS A N 1
ATOM 1267 C CA . LYS A 1 158 ? -19.921 6.820 16.810 1.00 96.62 158 LYS A CA 1
ATOM 1268 C C . LYS A 1 158 ? -18.785 6.553 15.825 1.00 96.62 158 LYS A C 1
ATOM 1270 O O . LYS A 1 158 ? -18.261 7.493 15.234 1.00 96.62 158 LYS A O 1
ATOM 1275 N N . ILE A 1 159 ? -18.423 5.286 15.625 1.00 97.62 159 ILE A N 1
ATOM 1276 C CA . ILE A 1 159 ? -17.385 4.898 14.663 1.00 97.62 159 ILE A CA 1
ATOM 1277 C C . ILE A 1 159 ? -17.802 5.234 13.227 1.00 97.62 159 ILE A C 1
ATOM 1279 O O . ILE A 1 159 ? -16.995 5.800 12.495 1.00 97.62 159 ILE A O 1
ATOM 1283 N N . ARG A 1 160 ? -19.058 4.975 12.837 1.00 97.88 160 ARG A N 1
ATOM 1284 C CA . ARG A 1 160 ? -19.591 5.381 11.524 1.00 97.88 160 ARG A CA 1
ATOM 1285 C C . ARG A 1 160 ? -19.453 6.884 11.310 1.00 97.88 160 ARG A C 1
ATOM 1287 O O . ARG A 1 160 ? -18.917 7.290 10.289 1.00 97.88 160 ARG A O 1
ATOM 1294 N N . GLN A 1 161 ? -19.834 7.695 12.299 1.00 97.75 161 GLN A N 1
ATOM 1295 C CA . GLN A 1 161 ? -19.675 9.149 12.225 1.00 97.75 161 GLN A CA 1
ATOM 1296 C C . GLN A 1 161 ? -18.206 9.565 12.035 1.00 97.75 161 GLN A C 1
ATOM 1298 O O . GLN A 1 161 ? -17.916 10.441 11.225 1.00 97.75 161 GLN A O 1
ATOM 1303 N N . VAL A 1 162 ? -17.266 8.937 12.754 1.00 97.88 162 VAL A N 1
ATOM 1304 C CA . VAL A 1 162 ? -15.826 9.208 12.593 1.00 97.88 162 VAL A CA 1
ATOM 1305 C C . VAL A 1 162 ? -15.356 8.890 11.173 1.00 97.88 162 VAL A C 1
ATOM 1307 O O . VAL A 1 162 ? -14.629 9.692 10.593 1.00 97.88 162 VAL A O 1
ATOM 1310 N N . ILE A 1 163 ? -15.780 7.754 10.615 1.00 96.88 163 ILE A N 1
ATOM 1311 C CA . ILE A 1 163 ? -15.430 7.345 9.248 1.00 96.88 163 ILE A CA 1
ATOM 1312 C C . ILE A 1 163 ? -16.004 8.329 8.234 1.00 96.88 163 ILE A C 1
ATOM 1314 O O . ILE A 1 163 ? -15.249 8.832 7.413 1.00 96.88 163 ILE A O 1
ATOM 1318 N N . THR A 1 164 ? -17.294 8.660 8.328 1.00 96.69 164 THR A N 1
ATOM 1319 C CA . THR A 1 164 ? -17.941 9.614 7.418 1.00 96.69 164 THR A CA 1
ATOM 1320 C C . THR A 1 164 ? -17.242 10.970 7.447 1.00 96.69 164 THR A C 1
ATOM 1322 O O . THR A 1 164 ? -16.938 11.522 6.398 1.00 96.69 164 THR A O 1
ATOM 1325 N N . ASN A 1 165 ? -16.913 11.491 8.632 1.00 96.19 165 ASN A N 1
ATOM 1326 C CA . ASN A 1 165 ? -16.200 12.764 8.743 1.00 96.19 165 ASN A CA 1
ATOM 1327 C C . ASN A 1 165 ? -14.782 12.692 8.156 1.00 96.19 165 ASN A C 1
ATOM 1329 O O . ASN A 1 165 ? -14.318 13.664 7.569 1.00 96.19 165 ASN A O 1
ATOM 1333 N N . TRP A 1 166 ? -14.089 11.563 8.329 1.00 95.62 166 TRP A N 1
ATOM 1334 C CA . TRP A 1 166 ? -12.753 11.346 7.772 1.00 95.62 166 TRP A CA 1
ATOM 1335 C C . TRP A 1 166 ? -12.776 11.238 6.242 1.00 95.62 166 TRP A C 1
ATOM 1337 O O . TRP A 1 166 ? -11.958 11.860 5.575 1.00 95.62 166 TRP A O 1
ATOM 1347 N N . GLU A 1 167 ? -13.730 10.488 5.689 1.00 93.88 167 GLU A N 1
ATOM 1348 C CA . GLU A 1 167 ? -13.940 10.337 4.246 1.00 93.88 167 GLU A CA 1
ATOM 1349 C C . GLU A 1 167 ? -14.323 11.663 3.586 1.00 93.88 167 GLU A C 1
ATOM 1351 O O . GLU A 1 167 ? -13.734 12.026 2.575 1.00 93.88 167 GLU A O 1
ATOM 1356 N N . SER A 1 168 ? -15.239 12.427 4.181 1.00 93.00 168 SER A N 1
ATOM 1357 C CA . SER A 1 168 ? -15.652 13.728 3.640 1.00 93.00 168 SER A CA 1
ATOM 1358 C C . SER A 1 168 ? -14.553 14.794 3.696 1.00 93.00 168 SER A C 1
ATOM 1360 O O . SER A 1 168 ? -14.622 15.775 2.962 1.00 93.00 168 SER A O 1
ATOM 1362 N N . ALA A 1 169 ? -13.554 14.631 4.570 1.00 92.75 169 ALA A N 1
ATOM 1363 C CA . ALA A 1 169 ? -12.441 15.569 4.702 1.00 92.75 169 ALA A CA 1
ATOM 1364 C C . ALA A 1 169 ? -11.308 15.328 3.687 1.00 92.75 169 ALA A C 1
ATOM 1366 O O . ALA A 1 169 ? -10.466 16.208 3.516 1.00 92.75 169 ALA A O 1
ATOM 1367 N N . ASP A 1 170 ? -11.272 14.168 3.023 1.00 90.25 170 ASP A N 1
ATOM 1368 C CA . ASP A 1 170 ? -10.257 13.826 2.023 1.00 90.25 170 ASP A CA 1
ATOM 1369 C C . ASP A 1 170 ? -10.915 13.549 0.667 1.00 90.25 170 ASP A C 1
ATOM 1371 O O . ASP A 1 170 ? -11.421 12.461 0.389 1.00 90.25 170 ASP A O 1
ATOM 1375 N N . ASN A 1 171 ? -10.875 14.550 -0.209 1.00 85.94 171 ASN A N 1
ATOM 1376 C CA . ASN A 1 171 ? -11.412 14.450 -1.563 1.00 85.94 171 ASN A CA 1
ATOM 1377 C C . ASN A 1 171 ? -10.480 13.715 -2.544 1.00 85.94 171 ASN A C 1
ATOM 1379 O O . ASN A 1 171 ? -10.883 13.457 -3.675 1.00 85.94 171 ASN A O 1
ATOM 1383 N N . THR A 1 172 ? -9.260 13.360 -2.133 1.00 89.44 172 THR A N 1
ATOM 1384 C CA . THR A 1 172 ? -8.254 12.716 -2.995 1.00 89.44 172 THR A CA 1
ATOM 1385 C C . THR A 1 172 ? -8.220 11.199 -2.843 1.00 89.44 172 THR A C 1
ATOM 1387 O O . THR A 1 172 ? -7.845 10.489 -3.780 1.00 89.44 172 THR A O 1
ATOM 1390 N N . PHE A 1 173 ? -8.675 10.670 -1.704 1.00 89.50 173 PHE A N 1
ATOM 1391 C CA . PHE A 1 173 ? -8.609 9.239 -1.414 1.00 89.50 173 PHE A CA 1
ATOM 1392 C C . PHE A 1 173 ? -9.351 8.376 -2.446 1.00 89.50 173 PHE A C 1
ATOM 1394 O O . PHE A 1 173 ? -8.859 7.320 -2.845 1.00 89.50 173 PHE A O 1
ATOM 1401 N N . ALA A 1 174 ? -10.504 8.835 -2.942 1.00 87.94 174 ALA A N 1
ATOM 1402 C CA . ALA A 1 174 ? -11.256 8.122 -3.975 1.00 87.94 174 ALA A CA 1
ATOM 1403 C C . ALA A 1 174 ? -10.463 7.976 -5.289 1.00 87.94 174 ALA A C 1
ATOM 1405 O O . ALA A 1 174 ? -10.562 6.949 -5.966 1.00 87.94 174 ALA A O 1
ATOM 1406 N N . ASP A 1 175 ? -9.649 8.968 -5.642 1.00 88.31 175 ASP A N 1
ATOM 1407 C CA . ASP A 1 175 ? -8.815 8.929 -6.844 1.00 88.31 175 ASP A CA 1
ATOM 1408 C C . ASP A 1 175 ? -7.530 8.124 -6.631 1.00 88.31 175 ASP A C 1
ATOM 1410 O O . ASP A 1 175 ? -7.080 7.425 -7.546 1.00 88.31 175 ASP A O 1
ATOM 1414 N N . ASP A 1 176 ? -6.991 8.113 -5.412 1.00 89.19 176 ASP A N 1
ATOM 1415 C CA . ASP A 1 176 ? -5.919 7.192 -5.026 1.00 89.19 176 ASP A CA 1
ATOM 1416 C C . ASP A 1 176 ? -6.381 5.731 -5.097 1.00 89.19 176 ASP A C 1
ATOM 1418 O O . ASP A 1 176 ? -5.662 4.870 -5.616 1.00 89.19 176 ASP A O 1
ATOM 1422 N N . MET A 1 177 ? -7.615 5.448 -4.662 1.00 87.81 177 MET A N 1
ATOM 1423 C CA . MET A 1 177 ? -8.212 4.118 -4.785 1.00 87.81 177 MET A CA 1
ATOM 1424 C C . MET A 1 177 ? -8.290 3.652 -6.243 1.00 87.81 177 MET A C 1
ATOM 1426 O O . MET A 1 177 ? -7.932 2.507 -6.545 1.00 87.81 177 MET A O 1
ATOM 1430 N N . LYS A 1 178 ? -8.712 4.539 -7.153 1.00 85.12 178 LYS A N 1
ATOM 1431 C CA . LYS A 1 178 ? -8.756 4.264 -8.600 1.00 85.12 178 LYS A CA 1
ATOM 1432 C C . LYS A 1 178 ? -7.358 4.116 -9.196 1.00 85.12 178 LYS A C 1
ATOM 1434 O O . LYS A 1 178 ? -7.140 3.237 -10.022 1.00 85.12 178 LYS A O 1
ATOM 1439 N N . SER A 1 179 ? -6.401 4.934 -8.768 1.00 78.69 179 SER A N 1
ATOM 1440 C CA . SER A 1 179 ? -5.023 4.899 -9.277 1.00 78.69 179 SER A CA 1
ATOM 1441 C C . SER A 1 179 ? -4.305 3.590 -8.936 1.00 78.69 179 SER A C 1
ATOM 1443 O O . SER A 1 179 ? -3.419 3.163 -9.674 1.00 78.69 179 SER A O 1
ATOM 1445 N N . TRP A 1 180 ? -4.717 2.917 -7.857 1.00 78.62 180 TRP A N 1
ATOM 1446 C CA . TRP A 1 180 ? -4.232 1.586 -7.480 1.00 78.62 180 TRP A CA 1
ATOM 1447 C C . TRP A 1 180 ? -5.110 0.432 -7.985 1.00 78.62 180 TRP A C 1
ATOM 1449 O O . TRP A 1 180 ? -4.983 -0.700 -7.512 1.00 78.62 180 TRP A O 1
ATOM 1459 N N . TYR A 1 181 ? -6.015 0.694 -8.932 1.00 79.25 181 TYR A N 1
ATOM 1460 C CA . TYR A 1 181 ? -6.890 -0.312 -9.520 1.00 79.25 181 TYR A CA 1
ATOM 1461 C C . TYR A 1 181 ? -6.267 -0.903 -10.800 1.00 79.25 181 TYR A C 1
ATOM 1463 O O . TYR A 1 181 ? -6.260 -0.256 -11.844 1.00 79.25 181 TYR A O 1
ATOM 1471 N N . PRO A 1 182 ? -5.777 -2.154 -10.783 1.00 71.88 182 PRO A N 1
ATOM 1472 C CA . PRO A 1 182 ? -5.116 -2.784 -11.928 1.00 71.88 182 PRO A CA 1
ATOM 1473 C C . PRO A 1 182 ? -6.097 -3.356 -12.971 1.00 71.88 182 PRO A C 1
ATOM 1475 O O . PRO A 1 182 ? -5.663 -4.079 -13.871 1.00 71.88 182 PRO A O 1
ATOM 1478 N N . GLY A 1 183 ? -7.403 -3.099 -12.822 1.00 70.62 183 GLY A N 1
ATOM 1479 C CA . GLY A 1 183 ? -8.472 -3.771 -13.563 1.00 70.62 183 GLY A CA 1
ATOM 1480 C C . GLY A 1 183 ? -8.988 -5.048 -12.884 1.00 70.62 183 GLY A C 1
ATOM 1481 O O . GLY A 1 183 ? -8.340 -5.630 -12.001 1.00 70.62 183 GLY A O 1
ATOM 1482 N N . LYS A 1 184 ? -10.174 -5.507 -13.316 1.00 65.62 184 LYS A N 1
ATOM 1483 C CA . LYS A 1 184 ? -10.712 -6.828 -12.942 1.00 65.62 184 LYS A CA 1
ATOM 1484 C C . LYS A 1 184 ? -9.750 -7.928 -13.409 1.00 65.62 184 LYS A C 1
ATOM 1486 O O . LYS A 1 184 ? -9.183 -7.840 -14.491 1.00 65.62 184 LYS A O 1
ATOM 1491 N N . GLY A 1 185 ? -9.565 -8.964 -12.588 1.00 64.25 185 GLY A N 1
ATOM 1492 C CA . GLY A 1 185 ? -8.771 -10.147 -12.954 1.00 64.25 185 GLY A CA 1
ATOM 1493 C C . GLY A 1 185 ? -7.259 -10.052 -12.710 1.00 64.25 185 GLY A C 1
ATOM 1494 O O . GLY A 1 185 ? -6.541 -10.995 -13.028 1.00 64.25 185 GLY A O 1
ATOM 1495 N N . PHE A 1 186 ? -6.744 -8.969 -12.112 1.00 75.50 186 PHE A N 1
ATOM 1496 C CA . PHE A 1 186 ? -5.328 -8.921 -11.732 1.00 75.50 186 PHE A CA 1
ATOM 1497 C C . PHE A 1 186 ? -4.978 -9.996 -10.690 1.00 75.50 186 PHE A C 1
ATOM 1499 O O . PHE A 1 186 ? -5.361 -9.913 -9.521 1.00 75.50 186 PHE A O 1
ATOM 1506 N N . SER A 1 187 ? -4.187 -10.981 -11.108 1.00 73.44 187 SER A N 1
ATOM 1507 C CA . SER A 1 187 ? -3.712 -12.089 -10.276 1.00 73.44 187 SER A CA 1
ATOM 1508 C C . SER A 1 187 ? -2.290 -11.878 -9.730 1.00 73.44 187 SER A C 1
ATOM 1510 O O . SER A 1 187 ? -1.777 -12.745 -9.021 1.00 73.44 187 SER A O 1
ATOM 1512 N N . GLY A 1 188 ? -1.675 -10.708 -9.931 1.00 78.44 188 GLY A N 1
ATOM 1513 C CA . GLY A 1 188 ? -0.263 -10.452 -9.611 1.00 78.44 188 GLY A CA 1
ATOM 1514 C C . GLY A 1 188 ? 0.643 -10.591 -10.840 1.00 78.44 188 GLY A C 1
ATOM 1515 O O . GLY A 1 188 ? 0.170 -10.888 -11.931 1.00 78.44 188 GLY A O 1
ATOM 1516 N N . CYS A 1 189 ? 1.952 -10.389 -10.672 1.00 81.75 189 CYS A N 1
ATOM 1517 C CA . CYS A 1 189 ? 2.937 -10.540 -11.758 1.00 81.75 189 CYS A CA 1
ATOM 1518 C C . CYS A 1 189 ? 3.602 -11.929 -11.810 1.00 81.75 189 CYS A C 1
ATOM 1520 O O . CYS A 1 189 ? 4.775 -12.008 -12.152 1.00 81.75 189 CYS A O 1
ATOM 1522 N N . GLY A 1 190 ? 2.898 -13.007 -11.431 1.00 70.75 190 GLY A N 1
ATOM 1523 C CA . GLY A 1 190 ? 3.443 -14.374 -11.509 1.00 70.75 190 GLY A CA 1
ATOM 1524 C C . GLY A 1 190 ? 4.744 -14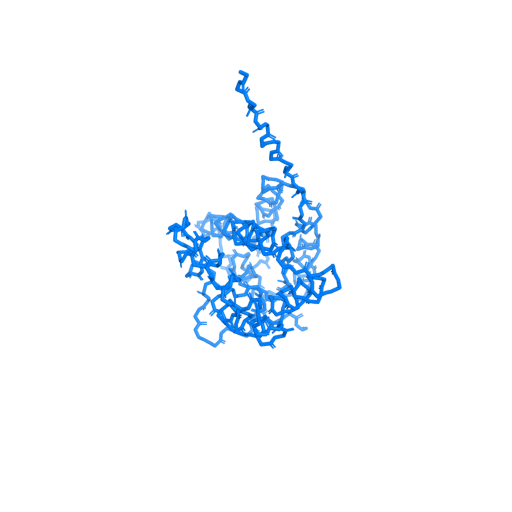.555 -10.714 1.00 70.75 190 GLY A C 1
ATOM 1525 O O . GLY A 1 190 ? 5.782 -14.860 -11.278 1.00 70.75 190 GLY A O 1
ATOM 1526 N N . MET A 1 191 ? 4.692 -14.306 -9.402 1.00 69.75 191 MET A N 1
ATOM 1527 C CA . MET A 1 191 ? 5.868 -14.227 -8.513 1.00 69.75 191 MET A CA 1
ATOM 1528 C C . MET A 1 191 ? 6.272 -15.565 -7.862 1.00 69.75 191 MET A C 1
ATOM 1530 O O . MET A 1 191 ? 7.037 -15.547 -6.883 1.00 69.75 191 MET A O 1
ATOM 1534 N N . ASN A 1 192 ? 5.713 -16.672 -8.362 1.00 58.19 192 ASN A N 1
ATOM 1535 C CA . ASN A 1 192 ? 5.933 -18.031 -7.862 1.00 58.19 192 ASN A CA 1
ATOM 1536 C C . ASN A 1 192 ? 7.272 -18.576 -8.356 1.00 58.19 192 ASN A C 1
ATOM 1538 O O . ASN A 1 192 ? 7.562 -18.397 -9.557 1.00 58.19 192 ASN A O 1
#

pLDDT: mean 88.52, std 14.67, range [35.75, 98.44]